Protein AF-A0A7W6TSJ3-F1 (afdb_monomer_lite)

Foldseek 3Di:
DLLVLLVPPPLLPPPQLVPPPDDPPDWDKDWFWDACQWTFDRSFAIKGFNVCRDIDIFIWTPPPHIDTPPPHGDIDRDGQDRQDQDAAEDQFQPRNNCVVPPVVPPQKHFDDDPQVVVLQVVLLVLCVQLVNNRSLSSQARYETEIERGPDAWEEDVSNRRYTYHYDDPQDGSLSVNLSSLLRSLVSVLVSCVVVVVQWFQDDQQCALCNVVQDVPGRDRNVVLVSLLRSLLSSLSSLVSSLPDPPQDPLNNLLSLQSNLVSLVSNVVSLVSVVVVCVRTDPSNVVSSVVSVVSSVVCCVVCVVVSVLQDCPPADPDGDSVVRCVVCVVSD

Secondary structure (DSSP, 8-state):
-HHHHHHHSGGGGT--GGGGTS-TT---EEEEEEETTEEEETTTEEEE-TT--S-EEEEEE-SSS-EEEES----EEE------SS-EE-SS--HHHHHHHSTT-TT-EE---HHHHHHHHHHHHHHHHTT-HHHHHHH-SEEEEEES-SPPPEE-GGGTTEEEEE--TT--HHHHHHHHHHHHHHHHHHHHHTTHHHHBSS-TTSBGGGGTS-TT--SBHHHHHHHHHHHHHHHHHHHHHHT-TTS-HHHHHHHHHHHHHHHHHHHHHHHHHHTTGGGB-HHHHHHHHHHHHHHHHHHHHHHHHHTT---TT--SS--HHHHHHH-GGG-

Radius of gyration: 21.37 Å; chains: 1; bounding box: 53×48×61 Å

pLDDT: mean 85.6, std 13.09, range [42.22, 98.25]

Sequence (331 aa):
MLQSYVSSSRVRRHYTPAQALLPFGERKQIEAKCFEGAIDLPTMGYLRAPKLTRSRTVLVNLLPKPHIISPTVPSVYVPPVLVSREIEVLERIPAAYRMLFWADNPQARVSRSIKDRRLLTRATSLLEKASVLSMLTDVTASVLLFCGSDRNSFYDTRAHGTVFIRFTKAGDEFHLIEEFVHQAGHALFSILMSQQNRYCFISERAPICSLGIDSADTRPFGVALHGLVTEALIADTFLRIFSLPSVSTSDRHQVLGRLAFSCRKLAADLHLIAKLSETFTQEGLILLGAISRTCSQIFRRFGARLERVDLSRQTYVFSPKRYAGLNKRLS

Structure (mmCIF, N/CA/C/O backbone):
data_AF-A0A7W6TSJ3-F1
#
_entry.id   AF-A0A7W6TSJ3-F1
#
loop_
_atom_site.group_PDB
_atom_site.id
_atom_site.type_symbol
_atom_site.label_atom_id
_atom_site.label_alt_id
_atom_site.label_comp_id
_atom_site.label_asym_id
_atom_site.label_entity_id
_atom_site.label_seq_id
_atom_site.pdbx_PDB_ins_code
_atom_site.Cartn_x
_atom_site.Cartn_y
_atom_site.Cartn_z
_atom_site.occupancy
_atom_site.B_iso_or_equiv
_atom_site.auth_seq_id
_atom_site.auth_comp_id
_atom_site.auth_asym_id
_atom_site.auth_atom_id
_atom_site.pdbx_PDB_model_num
ATOM 1 N N . MET A 1 1 ? -7.163 2.690 -14.393 1.00 56.00 1 MET A N 1
ATOM 2 C CA . MET A 1 1 ? -8.294 1.733 -14.351 1.00 56.00 1 MET A CA 1
ATOM 3 C C . MET A 1 1 ? -8.580 1.224 -12.942 1.00 56.00 1 MET A C 1
ATOM 5 O O . MET A 1 1 ? -9.720 1.339 -12.522 1.00 56.00 1 MET A O 1
ATOM 9 N N . LEU A 1 2 ? -7.584 0.720 -12.198 1.00 66.06 2 LEU A N 1
ATOM 10 C CA . LEU A 1 2 ? -7.758 0.370 -10.778 1.00 66.06 2 LEU A CA 1
ATOM 11 C C . LEU A 1 2 ? -8.264 1.572 -9.962 1.00 66.06 2 LEU A C 1
ATOM 13 O O . LEU A 1 2 ? -9.232 1.457 -9.229 1.00 66.06 2 LEU A O 1
ATOM 17 N N . GLN A 1 3 ? -7.717 2.761 -10.219 1.00 66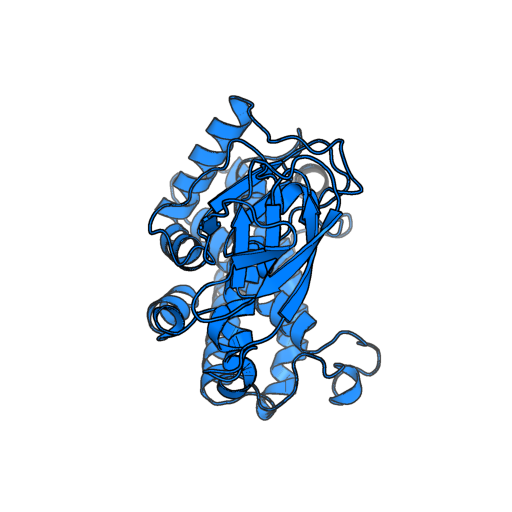.50 3 GLN A N 1
ATOM 18 C CA . GLN A 1 3 ? -8.261 4.018 -9.700 1.00 66.50 3 GLN A CA 1
ATOM 19 C C . GLN A 1 3 ? -9.739 4.231 -10.058 1.00 66.50 3 GLN A C 1
ATOM 21 O O . GLN A 1 3 ? -10.537 4.525 -9.184 1.00 66.50 3 GLN A O 1
ATOM 26 N N . SER A 1 4 ? -10.123 4.060 -11.326 1.00 65.38 4 SER A N 1
ATOM 27 C CA . SER A 1 4 ? -11.517 4.202 -11.764 1.00 65.38 4 SER A CA 1
ATOM 28 C C . SER A 1 4 ? -12.433 3.200 -11.059 1.00 65.38 4 SER A C 1
ATOM 30 O O . SER A 1 4 ? -13.550 3.553 -10.698 1.00 65.38 4 SER A O 1
ATOM 32 N N . TYR A 1 5 ? -11.960 1.975 -10.818 1.00 66.31 5 TYR A N 1
ATOM 33 C CA . TYR A 1 5 ? -12.674 0.973 -10.029 1.00 66.31 5 TYR A CA 1
ATOM 34 C C . TYR A 1 5 ? -12.849 1.431 -8.576 1.00 66.31 5 TYR A C 1
ATOM 36 O O . TYR A 1 5 ? -13.974 1.476 -8.090 1.00 66.31 5 TYR A O 1
ATOM 44 N N . VAL A 1 6 ? -11.773 1.874 -7.917 1.00 63.41 6 VAL A N 1
ATOM 45 C CA . VAL A 1 6 ? -11.818 2.401 -6.542 1.00 63.41 6 VAL A CA 1
ATOM 46 C C . VAL A 1 6 ? -12.768 3.599 -6.444 1.00 63.41 6 VAL A C 1
ATOM 48 O O . VAL A 1 6 ? -13.652 3.606 -5.593 1.00 63.41 6 VAL A O 1
ATOM 51 N N . SER A 1 7 ? -12.666 4.565 -7.360 1.00 62.97 7 SER A N 1
ATOM 52 C CA . SER A 1 7 ? -13.489 5.781 -7.362 1.00 62.97 7 SER A CA 1
ATOM 53 C C . SER A 1 7 ? -14.963 5.543 -7.720 1.00 62.97 7 SER A C 1
ATOM 55 O O . SER A 1 7 ? -15.818 6.292 -7.253 1.00 62.97 7 SER A O 1
ATOM 57 N N . SER A 1 8 ? -15.280 4.536 -8.545 1.00 54.53 8 SER A N 1
ATOM 58 C CA . SER A 1 8 ? -16.664 4.206 -8.944 1.00 54.53 8 SER A CA 1
ATOM 59 C C . SER A 1 8 ? -17.352 3.232 -7.990 1.00 54.53 8 SER A C 1
ATOM 61 O O . SER A 1 8 ? -18.576 3.255 -7.840 1.00 54.53 8 SER A O 1
ATOM 63 N N . SER A 1 9 ? -16.581 2.380 -7.317 1.00 52.00 9 SER A N 1
ATOM 64 C CA . SER A 1 9 ? -17.109 1.487 -6.300 1.00 52.00 9 SER A CA 1
ATOM 65 C C . SER A 1 9 ? -17.675 2.316 -5.137 1.00 52.00 9 SER A C 1
ATOM 67 O O . SER A 1 9 ? -17.036 3.238 -4.634 1.00 52.00 9 SER A O 1
ATOM 69 N N . ARG A 1 10 ? -18.889 1.994 -4.662 1.00 50.09 10 ARG A N 1
ATOM 70 C CA . ARG A 1 10 ? -19.538 2.620 -3.481 1.00 50.09 10 ARG A CA 1
ATOM 71 C C . ARG A 1 10 ? -18.753 2.447 -2.158 1.00 50.09 10 ARG A C 1
ATOM 73 O O . ARG A 1 10 ? -19.304 2.695 -1.088 1.00 50.09 10 ARG A O 1
ATOM 80 N N . VAL A 1 11 ? -17.482 2.049 -2.222 1.00 51.44 11 VAL A N 1
ATOM 81 C CA . VAL A 1 11 ? -16.525 1.890 -1.119 1.00 51.44 11 VAL A CA 1
ATOM 82 C C . VAL A 1 11 ? -16.524 3.111 -0.188 1.00 51.44 11 VAL A C 1
ATOM 84 O O . VAL A 1 11 ? -16.476 2.951 1.027 1.00 51.44 11 VAL A O 1
ATOM 87 N N . ARG A 1 12 ? -16.735 4.322 -0.729 1.00 48.75 12 ARG A N 1
ATOM 88 C CA . ARG A 1 12 ? -16.798 5.582 0.036 1.00 48.75 12 ARG A CA 1
ATOM 89 C C . ARG A 1 12 ? -17.920 5.682 1.084 1.00 48.75 12 ARG A C 1
ATOM 91 O O . ARG A 1 12 ? -17.803 6.508 1.980 1.00 48.75 12 ARG A O 1
ATOM 98 N N . ARG A 1 13 ? -19.029 4.936 0.968 1.00 43.53 13 ARG A N 1
ATOM 99 C CA . ARG A 1 13 ? -20.245 5.185 1.783 1.00 43.53 13 ARG A CA 1
ATOM 100 C C . ARG A 1 13 ? -20.477 4.212 2.940 1.00 43.53 13 ARG A C 1
ATOM 102 O O . ARG A 1 13 ? -21.415 4.426 3.699 1.00 43.53 13 ARG A O 1
ATOM 109 N N . HIS A 1 14 ? -19.665 3.164 3.076 1.00 45.19 14 HIS A N 1
ATOM 110 C CA . HIS A 1 14 ? -20.000 2.047 3.971 1.00 45.19 14 HIS A CA 1
ATOM 111 C C . HIS A 1 14 ? -18.900 1.633 4.948 1.00 45.19 14 HIS A C 1
ATOM 113 O O . HIS A 1 14 ? -19.126 0.725 5.743 1.00 45.19 14 HIS A O 1
ATOM 119 N N . TYR A 1 15 ? -17.733 2.283 4.941 1.00 43.69 15 TYR A N 1
ATOM 120 C CA . TYR A 1 15 ? -16.716 1.982 5.943 1.00 43.69 15 TYR A CA 1
ATOM 121 C C . TYR A 1 15 ? -16.965 2.790 7.217 1.00 43.69 15 TYR A C 1
ATOM 123 O O . TYR A 1 15 ? -16.413 3.868 7.416 1.00 43.69 15 TYR A O 1
ATOM 131 N N . THR A 1 16 ? -17.809 2.253 8.092 1.00 50.44 16 THR A N 1
ATOM 132 C CA . THR A 1 16 ? -17.805 2.607 9.513 1.00 50.44 16 THR A CA 1
ATOM 133 C C . THR A 1 16 ? -17.129 1.450 10.244 1.00 50.44 16 THR A C 1
ATOM 135 O O . THR A 1 16 ? -17.781 0.422 10.420 1.00 50.44 16 THR A O 1
ATOM 138 N N . PRO A 1 17 ? -15.863 1.580 10.699 1.00 46.66 17 PRO A N 1
ATOM 139 C CA . PRO A 1 17 ? -15.208 0.559 11.530 1.00 46.66 17 PRO A CA 1
ATOM 140 C C . PRO A 1 17 ? -16.095 0.080 12.690 1.00 46.66 17 PRO A C 1
ATOM 142 O O . PRO A 1 17 ? -16.059 -1.084 13.076 1.00 46.66 17 PRO A O 1
ATOM 145 N N . ALA A 1 18 ? -16.952 0.977 13.186 1.00 42.22 18 ALA A N 1
ATOM 146 C CA . ALA A 1 18 ? -17.898 0.738 14.265 1.00 42.22 18 ALA A CA 1
ATOM 147 C C . ALA A 1 18 ? -19.003 -0.295 13.958 1.00 42.22 18 ALA A C 1
ATOM 149 O O . ALA A 1 18 ? -19.556 -0.857 14.898 1.00 42.22 18 ALA A O 1
ATOM 150 N N . GLN A 1 19 ? -19.350 -0.561 12.692 1.00 43.91 19 GLN A N 1
ATOM 151 C CA . GLN A 1 19 ? -20.499 -1.421 12.358 1.00 43.91 19 GLN A CA 1
ATOM 152 C C . GLN A 1 19 ? -20.217 -2.924 12.488 1.00 43.91 19 GLN A C 1
ATOM 154 O O . GLN A 1 19 ? -21.153 -3.715 12.443 1.00 43.91 19 GLN A O 1
ATOM 159 N N . ALA A 1 20 ? -18.956 -3.332 12.657 1.00 43.47 20 ALA A N 1
ATOM 160 C CA . ALA A 1 20 ? -18.582 -4.739 12.551 1.00 43.47 20 ALA A CA 1
ATOM 161 C C . ALA A 1 20 ? -18.626 -5.543 13.866 1.00 43.47 20 ALA A C 1
ATOM 163 O O . ALA A 1 20 ? -18.571 -6.765 13.786 1.00 43.47 20 ALA A O 1
ATOM 164 N N . LEU A 1 21 ? -18.686 -4.933 15.064 1.00 46.12 21 LEU A N 1
ATOM 165 C CA . LEU A 1 21 ? -18.369 -5.687 16.300 1.00 46.12 21 LEU A CA 1
ATOM 166 C C . LEU A 1 21 ? -19.245 -5.455 17.537 1.00 46.12 21 LEU A C 1
ATOM 168 O O . LEU A 1 21 ? -19.063 -6.166 18.526 1.00 46.12 21 LEU A O 1
ATOM 172 N N . LEU A 1 22 ? -20.208 -4.535 17.513 1.00 47.88 22 LEU A N 1
ATOM 173 C CA . LEU A 1 22 ? -21.234 -4.480 18.557 1.00 47.88 22 LEU A CA 1
ATOM 174 C C . LEU A 1 22 ? -22.604 -4.650 17.901 1.00 47.88 22 LEU A C 1
ATOM 176 O O . LEU A 1 22 ? -22.963 -3.809 17.071 1.00 47.88 22 LEU A O 1
ATOM 180 N N . PRO A 1 23 ? -23.376 -5.699 18.250 1.00 49.06 23 PRO A N 1
ATOM 181 C CA . PRO A 1 23 ? -24.795 -5.738 17.935 1.00 49.06 23 PRO A CA 1
ATOM 182 C C . PRO A 1 23 ? -25.410 -4.407 18.374 1.00 49.06 23 PRO A C 1
ATOM 184 O O . PRO A 1 23 ? -25.178 -3.951 19.498 1.00 49.06 23 PRO A O 1
ATOM 187 N N . PHE A 1 24 ? -26.119 -3.740 17.464 1.00 47.94 24 PHE A N 1
ATOM 188 C CA . PHE A 1 24 ? -26.737 -2.445 17.734 1.00 47.94 24 PHE A CA 1
ATOM 189 C C . PHE A 1 24 ? -27.576 -2.524 19.023 1.00 47.94 24 PHE A C 1
ATOM 191 O O . PHE A 1 24 ? -28.626 -3.155 19.037 1.00 47.94 24 PHE A O 1
ATOM 198 N N . GLY A 1 25 ? -27.113 -1.870 20.095 1.00 55.12 25 GLY A N 1
ATOM 199 C CA . GLY A 1 25 ? -27.886 -1.664 21.327 1.00 55.12 25 GLY A CA 1
ATOM 200 C C . GLY A 1 25 ? -27.387 -2.366 22.595 1.00 55.12 25 GLY A C 1
ATOM 201 O O . GLY A 1 25 ? -27.860 -2.015 23.675 1.00 55.12 25 GLY A O 1
ATOM 202 N N . GLU A 1 26 ? -26.419 -3.285 22.533 1.00 58.09 26 GLU A N 1
ATOM 203 C CA . GLU A 1 26 ? -25.954 -3.976 23.747 1.00 58.09 26 GLU A CA 1
ATOM 204 C C . GLU A 1 26 ? -24.928 -3.162 24.548 1.00 58.09 26 GLU A C 1
ATOM 206 O O . GLU A 1 26 ? -23.813 -2.880 24.098 1.00 58.09 26 GLU A O 1
ATOM 211 N N . ARG A 1 27 ? -25.289 -2.793 25.784 1.00 69.88 27 ARG A N 1
ATOM 212 C CA . ARG A 1 27 ? -24.350 -2.188 26.736 1.00 69.88 27 ARG A CA 1
ATOM 213 C C . ARG A 1 27 ? -23.282 -3.212 27.106 1.00 69.88 27 ARG A C 1
ATOM 215 O O . ARG A 1 27 ? -23.531 -4.112 27.902 1.00 69.88 27 ARG A O 1
ATOM 222 N N . LYS A 1 28 ? -22.080 -3.033 26.569 1.00 81.06 28 LYS A N 1
ATOM 223 C CA . LYS A 1 28 ? -20.912 -3.840 26.917 1.00 81.06 28 LYS A CA 1
ATOM 224 C C . LYS A 1 28 ? -19.950 -3.029 27.775 1.00 81.06 28 LYS A C 1
ATOM 226 O O . LYS A 1 28 ? -19.579 -1.910 27.411 1.00 81.06 28 LYS A O 1
ATOM 231 N N . GLN A 1 29 ? -19.551 -3.612 28.901 1.00 85.75 29 GLN A N 1
ATOM 232 C CA . GLN A 1 29 ? -18.458 -3.112 29.724 1.00 85.75 29 GLN A CA 1
ATOM 233 C C . GLN A 1 29 ? -17.182 -3.863 29.367 1.00 85.75 29 GLN A C 1
ATOM 235 O O . GLN A 1 29 ? -17.205 -5.083 29.201 1.00 85.75 29 GLN A O 1
ATOM 240 N N . ILE A 1 30 ? -16.080 -3.134 29.228 1.00 83.44 30 ILE A N 1
ATOM 241 C CA . ILE A 1 30 ? -14.767 -3.723 28.979 1.00 83.44 30 ILE A CA 1
ATOM 242 C C . ILE A 1 30 ? -13.738 -3.148 29.940 1.00 83.44 30 ILE A C 1
ATOM 244 O O . ILE A 1 30 ? -13.782 -1.964 30.284 1.00 83.44 30 ILE A O 1
ATOM 248 N N . GLU A 1 31 ? -12.787 -3.985 30.327 1.00 85.50 31 GLU A N 1
ATOM 249 C CA . GLU A 1 31 ? -11.536 -3.529 30.911 1.00 85.50 31 GLU A CA 1
ATOM 250 C C . GLU A 1 31 ? -10.575 -3.144 29.788 1.00 85.50 31 GLU A C 1
ATOM 252 O O . GLU A 1 31 ? -10.294 -3.937 28.888 1.00 85.50 31 GLU A O 1
ATOM 257 N N . ALA A 1 32 ? -10.074 -1.914 29.830 1.00 83.69 32 ALA A N 1
ATOM 258 C CA . ALA A 1 32 ? -9.145 -1.395 28.838 1.00 83.69 32 ALA A CA 1
ATOM 259 C C . ALA A 1 32 ? -7.899 -0.824 29.515 1.00 83.69 32 ALA A C 1
ATOM 261 O O . ALA A 1 32 ? -7.956 -0.297 30.627 1.00 83.69 32 ALA A O 1
ATOM 262 N N . LYS A 1 33 ? -6.748 -0.907 28.845 1.00 83.00 33 LYS A N 1
ATOM 263 C CA . LYS A 1 33 ? -5.525 -0.256 29.322 1.00 83.00 33 LYS A CA 1
ATOM 264 C C . LYS A 1 33 ? -5.536 1.209 28.894 1.00 83.00 33 LYS A C 1
ATOM 266 O O . LYS A 1 33 ? -5.727 1.521 27.723 1.00 83.00 33 LYS A O 1
ATOM 271 N N . CYS A 1 34 ? -5.317 2.097 29.854 1.00 82.81 34 CYS A N 1
ATOM 272 C CA . CYS A 1 34 ? -5.004 3.498 29.617 1.00 82.81 34 CYS A CA 1
ATOM 273 C C . CYS A 1 34 ? -3.483 3.668 29.577 1.00 82.81 34 CYS A C 1
ATOM 275 O O . CYS A 1 34 ? -2.804 3.118 30.439 1.00 82.81 34 CYS A O 1
ATOM 277 N N . PHE A 1 35 ? -2.958 4.468 28.653 1.00 80.25 35 PHE A N 1
ATOM 278 C CA . PHE A 1 35 ? -1.550 4.869 28.592 1.00 80.25 35 PHE A CA 1
ATOM 279 C C . PHE A 1 35 ? -1.457 6.351 28.223 1.00 80.25 35 PHE A C 1
ATOM 281 O O . PHE A 1 35 ? -2.028 6.769 27.217 1.00 80.25 35 PHE A O 1
ATOM 288 N N . GLU A 1 36 ? -0.783 7.161 29.047 1.00 82.75 36 GLU A N 1
ATOM 289 C CA . GLU A 1 36 ? -0.667 8.622 28.856 1.00 82.75 36 GLU A CA 1
ATOM 290 C C . GLU A 1 36 ? -2.017 9.316 28.551 1.00 82.75 36 GLU A C 1
ATOM 292 O O . GLU A 1 36 ? -2.119 10.226 27.726 1.00 82.75 36 GLU A O 1
ATOM 297 N N . GLY A 1 37 ? -3.088 8.870 29.208 1.00 83.12 37 GLY A N 1
ATOM 298 C CA . GLY A 1 37 ? -4.432 9.410 29.030 1.00 83.12 37 GLY A CA 1
ATOM 299 C C . GLY A 1 37 ? -5.136 8.978 27.745 1.00 83.12 37 GLY A C 1
ATOM 300 O O . GLY A 1 37 ? -6.151 9.580 27.412 1.00 83.12 37 GLY A O 1
ATOM 301 N N . ALA A 1 38 ? -4.637 7.983 27.012 1.00 85.19 38 ALA A N 1
ATOM 302 C CA . ALA A 1 38 ? -5.320 7.376 25.872 1.00 85.19 38 ALA A CA 1
ATOM 303 C C . ALA A 1 38 ? -5.776 5.951 26.206 1.00 85.19 38 ALA A C 1
ATOM 305 O O . ALA A 1 38 ? -5.016 5.179 26.784 1.00 85.19 38 ALA A O 1
ATOM 306 N N . ILE A 1 39 ? -7.006 5.604 25.829 1.00 85.88 39 ILE A N 1
ATOM 307 C CA . ILE A 1 39 ? -7.586 4.265 25.981 1.00 85.88 39 ILE A CA 1
ATOM 308 C C . ILE A 1 39 ? -8.038 3.806 24.602 1.00 85.88 39 ILE A C 1
ATOM 310 O O . ILE A 1 39 ? -8.900 4.452 24.005 1.00 85.88 39 ILE A O 1
ATOM 314 N N . ASP A 1 40 ? -7.452 2.721 24.104 1.00 81.88 40 ASP A N 1
ATOM 315 C CA . ASP A 1 40 ? -7.835 2.119 22.827 1.00 81.88 40 ASP A CA 1
ATOM 316 C C . ASP A 1 40 ? -9.165 1.391 22.986 1.00 81.88 40 ASP A C 1
ATOM 318 O O . ASP A 1 40 ? -9.359 0.614 23.924 1.00 81.88 40 ASP A O 1
ATOM 322 N N . LEU A 1 41 ? -10.075 1.664 22.062 1.00 81.31 41 LEU A N 1
ATOM 323 C CA . LEU A 1 41 ? -11.339 0.973 21.928 1.00 81.31 41 LEU A CA 1
ATOM 324 C C . LEU A 1 41 ? -11.315 0.314 20.553 1.00 81.31 41 LEU A C 1
ATOM 326 O O . LEU A 1 41 ? -11.624 0.985 19.559 1.00 81.31 41 LEU A O 1
ATOM 330 N N . PRO A 1 42 ? -10.940 -0.978 20.476 1.00 69.25 42 PRO A N 1
ATOM 331 C CA . PRO A 1 42 ? -10.828 -1.682 19.209 1.00 69.25 42 PRO A CA 1
ATOM 332 C C . PRO A 1 42 ? -12.061 -1.426 18.343 1.00 69.25 42 PRO A C 1
ATOM 334 O O . PRO A 1 42 ? -13.187 -1.538 18.822 1.00 69.25 42 PRO A O 1
ATOM 337 N N . THR A 1 43 ? -11.820 -0.992 17.102 1.00 67.12 43 THR A N 1
ATOM 338 C CA . THR A 1 43 ? -12.820 -0.619 16.078 1.00 67.12 43 THR A CA 1
ATOM 339 C C . THR A 1 43 ? -13.734 0.573 16.383 1.00 67.12 43 THR A C 1
ATOM 341 O O . THR A 1 43 ? -14.490 0.988 15.506 1.00 67.12 43 THR A O 1
ATOM 344 N N . MET A 1 44 ? -13.652 1.166 17.575 1.00 71.50 44 MET A N 1
ATOM 345 C CA . MET A 1 44 ? -14.440 2.335 17.972 1.00 71.50 44 MET A CA 1
ATOM 346 C C . MET A 1 44 ? -13.609 3.613 18.086 1.00 71.50 44 MET A C 1
ATOM 348 O O . MET A 1 44 ? -14.192 4.676 18.177 1.00 71.50 44 MET A O 1
ATOM 352 N N . GLY A 1 45 ? -12.280 3.581 18.068 1.00 76.75 45 GLY A N 1
ATOM 353 C CA . GLY A 1 45 ? -11.488 4.799 18.268 1.00 76.75 45 GLY A CA 1
ATOM 354 C C . GLY A 1 45 ? -10.762 4.781 19.595 1.00 76.75 45 GLY A C 1
ATOM 355 O O . GLY A 1 45 ? -10.322 3.735 20.060 1.00 76.75 45 GLY A O 1
ATOM 356 N N . TYR A 1 46 ? -10.635 5.944 20.223 1.00 82.25 46 TYR A N 1
ATOM 357 C CA . TYR A 1 46 ? -9.993 6.038 21.528 1.00 82.25 46 TYR A CA 1
ATOM 358 C C . TYR A 1 46 ? -10.686 7.042 22.440 1.00 82.25 46 TYR A C 1
ATOM 360 O O . TYR A 1 46 ? -11.244 8.048 22.002 1.00 82.25 46 TYR A O 1
ATOM 368 N N . LEU A 1 47 ? -10.620 6.789 23.745 1.00 86.19 47 LEU A N 1
ATOM 369 C CA . LEU A 1 47 ? -10.960 7.785 24.756 1.00 86.19 47 LEU A CA 1
ATOM 370 C C . LEU A 1 47 ? -9.700 8.533 25.166 1.00 86.19 47 LEU A C 1
ATOM 372 O O . LEU A 1 47 ? -8.696 7.930 25.544 1.00 86.19 47 LEU A O 1
ATOM 376 N N . ARG A 1 48 ? -9.767 9.863 25.129 1.00 86.44 48 ARG A N 1
ATOM 377 C CA . ARG A 1 48 ? -8.738 10.744 25.673 1.00 86.44 48 ARG A CA 1
ATOM 378 C C . ARG A 1 48 ? -9.170 11.248 27.044 1.00 86.44 48 ARG A C 1
ATOM 380 O O . ARG A 1 48 ? -10.107 12.031 27.147 1.00 86.44 48 ARG A O 1
ATOM 387 N N . ALA A 1 49 ? -8.456 10.852 28.084 1.00 88.31 49 ALA A N 1
ATOM 388 C CA . ALA A 1 49 ? -8.661 11.248 29.469 1.00 88.31 49 ALA A CA 1
ATOM 389 C C . ALA A 1 49 ? -7.366 11.855 30.044 1.00 88.31 49 ALA A C 1
ATOM 391 O O . ALA A 1 49 ? -6.563 11.145 30.650 1.00 88.31 49 ALA A O 1
ATOM 392 N N . PRO A 1 50 ? -7.139 13.176 29.889 1.00 84.94 50 PRO A N 1
ATOM 393 C CA . PRO A 1 50 ? -5.873 13.833 30.244 1.00 84.94 50 PRO A CA 1
ATOM 394 C C . PRO A 1 50 ? -5.442 13.654 31.707 1.00 84.94 50 PRO A C 1
ATOM 396 O O . PRO A 1 50 ? -4.255 13.695 32.012 1.00 84.94 50 PRO A O 1
ATOM 399 N N . LYS A 1 51 ? -6.401 13.438 32.617 1.00 86.38 51 LYS A N 1
ATOM 400 C CA . LYS A 1 51 ? -6.138 13.197 34.045 1.00 86.38 51 LYS A CA 1
ATOM 401 C C . LYS A 1 51 ? -5.607 11.784 34.336 1.00 86.38 51 LYS A C 1
ATOM 403 O O . LYS A 1 51 ? -5.165 11.514 35.450 1.00 86.38 51 LYS A O 1
ATOM 408 N N . LEU A 1 52 ? -5.637 10.868 33.365 1.00 84.69 52 LEU A N 1
ATOM 409 C CA . LEU A 1 52 ? -5.116 9.510 33.506 1.00 84.69 52 LEU A CA 1
ATOM 410 C C . LEU A 1 52 ? -3.681 9.404 32.972 1.00 84.69 52 LEU A C 1
ATOM 412 O O . LEU A 1 52 ? -3.426 8.744 31.976 1.00 84.69 52 LEU A O 1
ATOM 416 N N . THR A 1 53 ? -2.725 10.045 33.640 1.00 76.81 53 THR A N 1
ATOM 417 C CA . THR A 1 53 ? -1.333 10.113 33.152 1.00 76.81 53 THR A CA 1
ATOM 418 C C . THR A 1 53 ? -0.528 8.825 33.340 1.00 76.81 53 THR A C 1
ATOM 420 O O . THR A 1 53 ? 0.445 8.610 32.625 1.00 76.81 53 THR A O 1
ATOM 423 N N . ARG A 1 54 ? -0.926 7.955 34.276 1.00 77.44 54 ARG A N 1
ATOM 424 C CA . ARG A 1 54 ? -0.273 6.662 34.536 1.00 77.44 54 ARG A CA 1
ATOM 425 C C . ARG A 1 54 ? -1.000 5.515 33.850 1.00 77.44 54 ARG A C 1
ATOM 427 O O . ARG A 1 54 ? -2.231 5.524 33.775 1.00 77.44 54 ARG A O 1
ATOM 434 N N . SER A 1 55 ? -0.226 4.514 33.437 1.00 75.75 55 SER A N 1
ATOM 435 C CA . SER A 1 55 ? -0.762 3.272 32.896 1.00 75.75 55 SER A CA 1
ATOM 436 C C . SER A 1 55 ? -1.631 2.561 33.927 1.00 75.75 55 SER A C 1
ATOM 438 O O . SER A 1 55 ? -1.171 2.298 35.038 1.00 75.75 55 SER A O 1
ATOM 440 N N . ARG A 1 56 ? -2.887 2.272 33.584 1.00 81.25 56 ARG A N 1
ATOM 441 C CA . ARG A 1 56 ? -3.828 1.556 34.462 1.00 81.25 56 ARG A CA 1
ATOM 442 C C . ARG A 1 56 ? -4.940 0.890 33.669 1.00 81.25 56 ARG A C 1
ATOM 444 O O . ARG A 1 56 ? -5.261 1.343 32.571 1.00 81.25 56 ARG A O 1
ATOM 451 N N . THR A 1 57 ? -5.554 -0.131 34.251 1.00 82.00 57 THR A N 1
ATOM 452 C CA . THR A 1 57 ? -6.823 -0.673 33.760 1.00 82.00 57 THR A CA 1
ATOM 453 C C . THR A 1 57 ? -7.958 0.290 34.106 1.00 82.00 57 THR A C 1
ATOM 455 O O . THR A 1 57 ? -7.983 0.862 35.197 1.00 82.00 57 THR A O 1
ATOM 458 N N . VAL A 1 58 ? -8.872 0.503 33.165 1.00 85.50 58 VAL A N 1
ATOM 459 C CA . VAL A 1 58 ? -10.081 1.314 33.331 1.00 85.50 58 VAL A CA 1
ATOM 460 C C . VAL A 1 58 ? -11.289 0.536 32.844 1.00 85.50 58 VAL A C 1
ATOM 462 O O . VAL A 1 58 ? -11.190 -0.233 31.888 1.00 85.50 58 VAL A O 1
ATOM 465 N N . LEU A 1 59 ? -12.432 0.760 33.483 1.00 84.44 59 LEU A N 1
ATOM 466 C CA . LEU A 1 59 ? -13.697 0.182 33.047 1.00 84.44 59 LEU A CA 1
ATOM 467 C C . LEU A 1 59 ? -14.387 1.159 32.094 1.00 84.44 59 LEU A C 1
ATOM 469 O O . LEU A 1 59 ? -14.596 2.321 32.450 1.00 84.44 59 LEU A O 1
ATOM 473 N N . VAL A 1 60 ? -14.735 0.703 30.892 1.00 81.44 60 VAL A N 1
ATOM 474 C CA . VAL A 1 60 ? -15.369 1.520 29.847 1.00 81.44 60 VAL A CA 1
ATOM 475 C C . VAL A 1 60 ? -16.729 0.938 29.492 1.00 81.44 60 VAL A C 1
ATOM 477 O O . VAL A 1 60 ? -16.842 -0.259 29.247 1.00 81.44 60 VAL A O 1
ATOM 480 N N . ASN A 1 61 ? -17.750 1.792 29.415 1.00 83.56 61 ASN A N 1
ATOM 481 C CA . ASN A 1 61 ? -19.037 1.451 28.813 1.00 83.56 61 ASN A CA 1
ATOM 482 C C . ASN A 1 61 ? -19.037 1.919 27.357 1.00 83.56 61 ASN A C 1
ATOM 484 O O . ASN A 1 61 ? -18.714 3.078 27.103 1.00 83.56 61 ASN A O 1
ATOM 488 N N . LEU A 1 62 ? -19.392 1.046 26.413 1.00 82.31 62 LEU A N 1
ATOM 489 C CA . LEU A 1 62 ? -19.281 1.336 24.979 1.00 82.31 62 LEU A CA 1
ATOM 490 C C . LEU A 1 62 ? -20.489 2.086 24.389 1.00 82.31 62 LEU A C 1
ATOM 492 O O . LEU A 1 62 ? -20.341 2.713 23.342 1.00 82.31 62 LEU A O 1
ATOM 496 N N . LEU A 1 63 ? -21.660 2.083 25.044 1.00 77.06 63 LEU A N 1
ATOM 497 C CA . LEU A 1 63 ? -22.898 2.654 24.488 1.00 77.06 63 LEU A CA 1
ATOM 498 C C . LEU A 1 63 ? -23.611 3.635 25.438 1.00 77.06 63 LEU A C 1
ATOM 500 O O . LEU A 1 63 ? -23.596 3.434 26.656 1.00 77.06 63 LEU A O 1
ATOM 504 N N . PRO A 1 64 ? -24.293 4.677 24.904 1.00 69.75 64 PRO A N 1
ATOM 505 C CA . PRO A 1 64 ? -24.449 5.028 23.477 1.00 69.75 64 PRO A CA 1
ATOM 506 C C . PRO A 1 64 ? -23.236 5.762 22.877 1.00 69.75 64 PRO A C 1
ATOM 508 O O . PRO A 1 64 ? -23.092 5.840 21.661 1.00 69.75 64 PRO A O 1
ATOM 511 N N . LYS A 1 65 ? -22.356 6.294 23.730 1.00 79.50 65 LYS A N 1
ATOM 512 C CA . LYS A 1 65 ? -21.021 6.783 23.379 1.00 79.50 65 LYS A CA 1
ATOM 513 C C . LYS A 1 65 ? -20.037 6.213 24.395 1.00 79.50 65 LYS A C 1
ATOM 515 O O . LYS A 1 65 ? -20.383 6.198 25.585 1.00 79.50 65 LYS A O 1
ATOM 520 N N . PRO A 1 66 ? -18.836 5.793 23.969 1.00 82.81 66 PRO A N 1
ATOM 521 C CA . PRO A 1 66 ? -17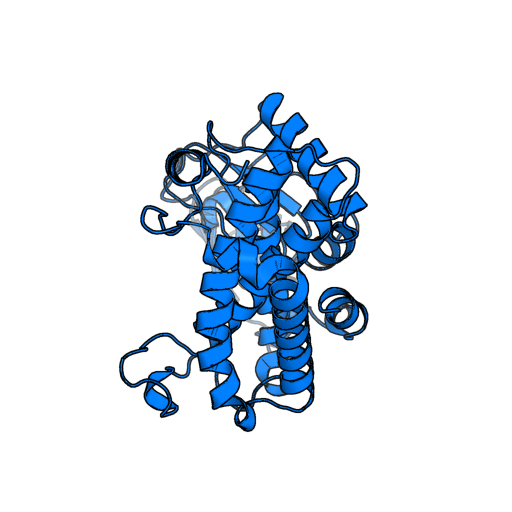.857 5.286 24.905 1.00 82.81 66 PRO A CA 1
ATOM 522 C C . PRO A 1 66 ? -17.539 6.297 26.004 1.00 82.81 66 PRO A C 1
ATOM 524 O O . PRO A 1 66 ? -17.345 7.480 25.723 1.00 82.81 66 PRO A O 1
ATOM 527 N N . HIS A 1 67 ? -17.499 5.839 27.252 1.00 87.25 67 HIS A N 1
ATOM 528 C CA . HIS A 1 67 ? -17.098 6.653 28.397 1.00 87.25 67 HIS A CA 1
ATOM 529 C C . HIS A 1 67 ? -16.503 5.791 29.508 1.00 87.25 67 HIS A C 1
ATOM 531 O O . HIS A 1 67 ? -16.813 4.607 29.652 1.00 87.25 67 HIS A O 1
ATOM 537 N N . ILE A 1 68 ? -15.636 6.411 30.304 1.00 85.38 68 ILE A N 1
ATOM 538 C CA . ILE A 1 68 ? -14.958 5.760 31.422 1.00 85.38 68 ILE A CA 1
ATOM 539 C C . ILE A 1 68 ? -15.906 5.718 32.621 1.00 85.38 68 ILE A C 1
ATOM 541 O O . ILE A 1 68 ? -16.383 6.759 33.069 1.00 85.38 68 ILE A O 1
ATOM 545 N N . ILE A 1 69 ? -16.157 4.516 33.135 1.00 86.88 69 ILE A N 1
ATOM 546 C CA . ILE A 1 69 ? -16.967 4.263 34.332 1.00 86.88 69 ILE A CA 1
ATOM 547 C C . ILE A 1 69 ? -16.101 4.381 35.584 1.00 86.88 69 ILE A C 1
ATOM 549 O O . ILE A 1 69 ? -16.505 4.998 36.562 1.00 86.88 69 ILE A O 1
ATOM 553 N N . SER A 1 70 ? -14.904 3.785 35.560 1.00 83.44 70 SER A N 1
ATOM 554 C CA . SER A 1 70 ? -14.009 3.760 36.716 1.00 83.44 70 SER A CA 1
ATOM 555 C C . SER A 1 70 ? -12.537 3.831 36.290 1.00 83.44 70 SER A C 1
ATOM 557 O O . SER A 1 70 ? -12.107 3.013 35.469 1.00 83.44 70 SER A O 1
ATOM 559 N N . PRO A 1 71 ? -11.755 4.790 36.826 1.00 82.25 71 PRO A N 1
ATOM 560 C CA . PRO A 1 71 ? -12.206 5.896 37.680 1.00 82.25 71 PRO A CA 1
ATOM 561 C C . PRO A 1 71 ? -13.061 6.895 36.885 1.00 82.25 71 PRO A C 1
ATOM 563 O O . PRO A 1 71 ? -12.774 7.155 35.717 1.00 82.25 71 PRO A O 1
ATOM 566 N N . THR A 1 72 ? -14.072 7.498 37.514 1.00 86.38 72 THR A N 1
ATOM 567 C CA . THR A 1 72 ? -14.888 8.541 36.877 1.00 86.38 72 THR A CA 1
ATOM 568 C C . THR A 1 72 ? -14.023 9.761 36.574 1.00 86.38 72 THR A C 1
ATOM 570 O O . THR A 1 72 ? -13.683 10.544 37.462 1.00 86.38 72 THR A O 1
ATOM 573 N N . VAL A 1 73 ? -13.640 9.928 35.311 1.00 87.62 73 VAL A N 1
ATOM 574 C CA . VAL A 1 73 ? -12.848 11.070 34.852 1.00 87.62 73 VAL A CA 1
ATOM 575 C C . VAL A 1 73 ? -13.429 11.650 33.567 1.00 87.62 73 VAL A C 1
ATOM 577 O O . VAL A 1 73 ? -13.949 10.903 32.734 1.00 87.62 73 VAL A O 1
ATOM 580 N N . PRO A 1 74 ? -13.293 12.972 33.354 1.00 87.88 74 PRO A N 1
ATOM 581 C CA . PRO A 1 74 ? -13.606 13.567 32.067 1.0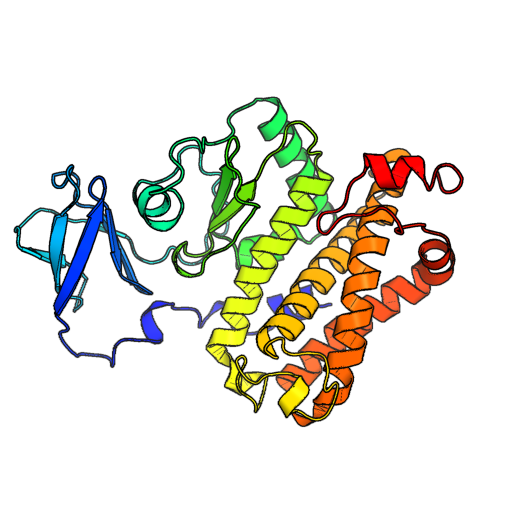0 87.88 74 PRO A CA 1
ATOM 582 C C . PRO A 1 74 ? -12.806 12.873 30.967 1.00 87.88 74 PRO A C 1
ATOM 584 O O . PRO A 1 74 ? -11.577 12.762 31.045 1.00 87.88 74 PRO A O 1
ATOM 587 N N . SER A 1 75 ? -13.517 12.410 29.949 1.00 87.94 75 SER A N 1
ATOM 588 C CA . SER A 1 75 ? -12.933 11.797 28.768 1.00 87.94 75 SER A CA 1
ATOM 589 C C . SER A 1 75 ? -13.600 12.350 27.519 1.00 87.94 75 SER A C 1
ATOM 591 O O . SER A 1 75 ? -14.781 12.691 27.523 1.00 87.94 75 SER A O 1
ATOM 593 N N . VAL A 1 76 ? -12.814 12.474 26.457 1.00 86.62 76 VAL A N 1
ATOM 594 C CA . VAL A 1 76 ? -13.285 12.850 25.129 1.00 86.62 76 VAL A CA 1
ATOM 595 C C . VAL A 1 76 ? -13.160 11.620 24.255 1.00 86.62 76 VAL A C 1
ATOM 597 O O . VAL A 1 76 ? -12.057 11.115 24.046 1.00 86.62 76 VAL A O 1
ATOM 600 N N . TYR A 1 77 ? -14.291 11.129 23.767 1.00 84.00 77 TYR A N 1
ATOM 601 C CA . TYR A 1 77 ? -14.300 10.104 22.739 1.00 84.00 77 TYR A CA 1
ATOM 602 C C . TYR A 1 77 ? -13.830 10.716 21.425 1.00 84.00 77 TYR A C 1
ATOM 604 O O . TYR A 1 77 ? -14.433 11.668 20.926 1.00 84.00 77 TYR A O 1
ATOM 612 N N . VAL A 1 78 ? -12.745 10.173 20.886 1.00 74.81 78 VAL A N 1
ATOM 613 C CA . VAL A 1 78 ? -12.276 10.484 19.546 1.00 74.81 78 VAL A CA 1
ATOM 614 C C . VAL A 1 78 ? -12.688 9.316 18.656 1.00 74.81 78 VAL A C 1
ATOM 616 O O . VAL A 1 78 ? -12.140 8.219 18.815 1.00 74.81 78 VAL A O 1
ATOM 619 N N . PRO A 1 79 ? -13.687 9.513 17.774 1.00 68.25 79 PRO A N 1
ATOM 620 C CA . PRO A 1 79 ? -14.132 8.455 16.885 1.00 68.25 79 PRO A CA 1
ATOM 621 C C . PRO A 1 79 ? -13.003 8.065 15.921 1.00 68.25 79 PRO A C 1
ATOM 623 O O . PRO A 1 79 ? -12.040 8.823 15.754 1.00 68.25 79 PRO A O 1
ATOM 626 N N . PRO A 1 80 ? -13.128 6.922 15.226 1.00 64.56 80 PRO A N 1
ATOM 627 C CA . PRO A 1 80 ? -12.264 6.609 14.102 1.00 64.56 80 PRO A CA 1
ATOM 628 C C . PRO A 1 80 ? -12.354 7.778 13.122 1.00 64.56 80 PRO A C 1
ATOM 630 O O . PRO A 1 80 ? -13.460 8.122 12.700 1.00 64.56 80 PRO A O 1
ATOM 633 N N . VAL A 1 81 ? -11.236 8.434 12.802 1.00 55.12 81 VAL A N 1
ATOM 634 C CA . VAL A 1 81 ? -11.259 9.532 11.829 1.00 55.12 81 VAL A CA 1
ATOM 635 C C . VAL A 1 81 ? -11.718 8.948 10.496 1.00 55.12 81 VAL A C 1
ATOM 637 O O . VAL A 1 81 ? -11.075 8.065 9.930 1.00 55.12 81 VAL A O 1
ATOM 640 N N . LEU A 1 82 ? -12.876 9.412 10.031 1.00 53.91 82 LEU A N 1
ATOM 641 C CA . LEU A 1 82 ? -13.443 9.050 8.743 1.00 53.91 82 LEU A CA 1
ATOM 642 C C . LEU A 1 82 ? -13.055 10.125 7.734 1.00 53.91 82 LEU A C 1
ATOM 644 O O . LEU A 1 82 ? -13.380 11.291 7.928 1.00 53.91 82 LEU A O 1
ATOM 648 N N . VAL A 1 83 ? -12.367 9.685 6.678 1.00 52.56 83 VAL A N 1
ATOM 649 C CA . VAL A 1 83 ? -12.176 10.355 5.382 1.00 52.56 83 VAL A CA 1
ATOM 650 C C . VAL A 1 83 ? -12.004 11.876 5.487 1.00 52.56 83 VAL A C 1
ATOM 652 O O . VAL A 1 83 ? -12.948 12.645 5.305 1.00 52.56 83 VAL A O 1
ATOM 655 N N . SER A 1 84 ? -10.770 12.317 5.729 1.00 53.19 84 SER A N 1
ATOM 656 C CA . SER A 1 84 ? -10.391 13.698 5.429 1.00 53.19 84 SER A CA 1
ATOM 657 C C . SER A 1 84 ? -10.156 13.836 3.922 1.00 53.19 84 SER A C 1
ATOM 659 O O . SER A 1 84 ? -9.590 12.941 3.300 1.00 53.19 84 SER A O 1
ATOM 661 N N . ARG A 1 85 ? -10.575 14.955 3.313 1.00 62.97 85 ARG A N 1
ATOM 662 C CA . ARG A 1 85 ? -10.203 15.278 1.918 1.00 62.97 85 ARG A CA 1
ATOM 663 C C . ARG A 1 85 ? -8.751 15.745 1.793 1.00 62.97 85 ARG A C 1
ATOM 665 O O . ARG A 1 85 ? -8.237 15.842 0.684 1.00 62.97 85 ARG A O 1
ATOM 672 N N . GLU A 1 86 ? -8.111 16.023 2.922 1.00 72.75 86 GLU A N 1
ATOM 673 C CA . GLU A 1 86 ? -6.726 16.462 3.018 1.00 72.75 86 GLU A CA 1
ATOM 674 C C . GLU A 1 86 ? -5.945 15.487 3.898 1.00 72.75 86 GLU A C 1
ATOM 676 O O . GLU A 1 86 ? -6.416 15.086 4.962 1.00 72.75 86 GLU A O 1
ATOM 681 N N . ILE A 1 87 ? -4.743 15.105 3.470 1.00 76.06 87 ILE A N 1
ATOM 682 C CA . ILE A 1 87 ? -3.866 14.272 4.295 1.00 76.06 87 ILE A CA 1
ATOM 683 C C . ILE A 1 87 ? -3.202 15.164 5.336 1.00 76.06 87 ILE A C 1
ATOM 685 O O . ILE A 1 87 ? -2.375 16.015 5.000 1.00 76.06 87 ILE A O 1
ATOM 689 N N . GLU A 1 88 ? -3.521 14.932 6.606 1.00 82.56 88 GLU A N 1
ATOM 690 C CA . GLU A 1 88 ? -2.797 15.563 7.705 1.00 82.56 88 GLU A CA 1
ATOM 691 C C . GLU A 1 88 ? -1.403 14.933 7.838 1.00 82.56 88 GLU A C 1
ATOM 693 O O . GLU A 1 88 ? -1.265 13.712 7.913 1.00 82.56 88 GLU A O 1
ATOM 698 N N . VAL A 1 89 ? -0.352 15.752 7.898 1.00 81.56 89 VAL A N 1
ATOM 699 C CA . VAL A 1 89 ? 1.001 15.275 8.218 1.00 81.56 89 VAL A CA 1
ATOM 700 C C . VAL A 1 89 ? 1.231 15.435 9.716 1.00 81.56 89 VAL A C 1
ATOM 702 O O . VAL A 1 89 ? 1.371 16.551 10.216 1.00 81.56 89 VAL A O 1
ATOM 705 N N . LEU A 1 90 ? 1.292 14.322 10.445 1.00 79.06 90 LEU A N 1
ATOM 706 C CA . LEU A 1 90 ? 1.389 14.349 11.903 1.00 79.06 90 LEU A CA 1
ATOM 707 C C . LEU A 1 90 ? 2.798 14.743 12.365 1.00 79.06 90 LEU A C 1
ATOM 709 O O . LEU A 1 90 ? 3.771 14.016 12.168 1.00 79.06 90 LEU A O 1
ATOM 713 N N . GLU A 1 91 ? 2.905 15.871 13.071 1.00 80.94 91 GLU A N 1
ATOM 714 C CA . GLU A 1 91 ? 4.184 16.374 13.601 1.00 80.94 91 GLU A CA 1
ATOM 715 C C . GLU A 1 91 ? 4.582 15.760 14.961 1.00 80.94 91 GLU A C 1
ATOM 717 O O . GLU A 1 91 ? 5.675 16.014 15.497 1.00 80.94 91 GLU A O 1
ATOM 722 N N . ARG A 1 92 ? 3.693 14.965 15.563 1.00 81.88 92 ARG A N 1
ATOM 723 C CA . ARG A 1 92 ? 3.867 14.293 16.861 1.00 81.88 92 ARG A CA 1
ATOM 724 C C . ARG A 1 92 ? 3.218 12.914 16.803 1.00 81.88 92 ARG A C 1
ATOM 726 O O . ARG A 1 92 ? 2.149 12.795 16.226 1.00 81.88 92 ARG A O 1
ATOM 733 N N . ILE A 1 93 ? 3.821 11.908 17.448 1.00 80.31 93 ILE A N 1
ATOM 734 C CA . ILE A 1 93 ? 3.160 10.611 17.662 1.00 80.31 93 ILE A CA 1
ATOM 735 C C . ILE A 1 93 ? 2.084 10.820 18.737 1.00 80.31 93 ILE A C 1
ATOM 737 O O . ILE A 1 93 ? 2.459 11.106 19.888 1.00 80.31 93 ILE A O 1
ATOM 741 N N . PRO A 1 94 ? 0.783 10.706 18.400 1.00 79.62 94 PRO A N 1
ATOM 742 C CA . PRO A 1 94 ? -0.300 10.740 19.375 1.00 79.62 94 PRO A CA 1
ATOM 743 C C . PRO A 1 94 ? -0.087 9.681 20.460 1.00 79.62 94 PRO A C 1
ATOM 745 O O . PRO A 1 94 ? 0.406 8.590 20.175 1.00 79.62 94 PRO A O 1
ATOM 748 N N . ALA A 1 95 ? -0.484 9.982 21.700 1.00 74.00 95 ALA A N 1
ATOM 749 C CA . ALA A 1 95 ? -0.341 9.060 22.833 1.00 74.00 95 ALA A CA 1
ATOM 750 C C . ALA A 1 95 ? -0.975 7.685 22.549 1.00 74.00 95 ALA A C 1
ATOM 752 O O . ALA A 1 95 ? -0.368 6.654 22.829 1.00 74.00 95 ALA A O 1
ATOM 753 N N . ALA A 1 96 ? -2.136 7.674 21.882 1.00 72.44 96 ALA A N 1
ATOM 754 C CA . ALA A 1 96 ? -2.801 6.449 21.441 1.00 72.44 96 ALA A CA 1
ATOM 755 C C . ALA A 1 96 ? -1.899 5.589 20.536 1.00 72.44 96 ALA A C 1
ATOM 757 O O . ALA A 1 96 ? -1.772 4.389 20.752 1.00 72.44 96 ALA A O 1
ATOM 758 N N . TYR A 1 97 ? -1.198 6.191 19.572 1.00 81.00 97 TYR A N 1
ATOM 759 C CA . TYR A 1 97 ? -0.296 5.451 18.684 1.00 81.00 97 TYR A CA 1
ATOM 760 C C . TYR A 1 97 ? 0.978 5.004 19.396 1.00 81.00 97 TYR A C 1
ATOM 762 O O . TYR A 1 97 ? 1.481 3.923 19.101 1.00 81.00 97 TYR A O 1
ATOM 770 N N . ARG A 1 98 ? 1.485 5.779 20.366 1.00 79.62 98 ARG A N 1
ATOM 771 C CA . ARG A 1 98 ? 2.607 5.320 21.201 1.00 79.62 98 ARG A CA 1
ATOM 772 C C . ARG A 1 98 ? 2.240 4.063 21.964 1.00 79.62 98 ARG A C 1
ATOM 774 O O . ARG A 1 98 ? 2.992 3.102 21.916 1.00 79.62 98 ARG A O 1
ATOM 781 N N . MET A 1 99 ? 1.070 4.048 22.593 1.00 74.75 99 MET A N 1
ATOM 782 C CA . MET A 1 99 ? 0.568 2.869 23.291 1.00 74.75 99 MET A CA 1
ATOM 783 C C . MET A 1 99 ? 0.428 1.668 22.350 1.00 74.75 99 MET A C 1
ATOM 785 O O . MET A 1 99 ? 0.861 0.572 22.686 1.00 74.75 99 MET A O 1
ATOM 789 N N . LEU A 1 100 ? -0.165 1.873 21.173 1.00 74.12 100 LEU A N 1
ATOM 790 C CA . LEU A 1 100 ? -0.478 0.778 20.255 1.00 74.12 100 LEU A CA 1
ATOM 791 C C . LEU A 1 100 ? 0.747 0.210 19.538 1.00 74.12 100 LEU A C 1
ATOM 793 O O . LEU A 1 100 ? 0.805 -0.991 19.277 1.00 74.12 100 LEU A O 1
ATOM 797 N N . PHE A 1 101 ? 1.714 1.061 19.194 1.00 81.00 101 PHE A N 1
ATOM 798 C CA . PHE A 1 101 ? 2.776 0.697 18.254 1.00 81.00 101 PHE A CA 1
ATOM 799 C C . PHE A 1 101 ? 4.189 0.926 18.785 1.00 81.00 101 PHE A C 1
ATOM 801 O O . PHE A 1 101 ? 5.142 0.418 18.205 1.00 81.00 101 PHE A O 1
ATOM 808 N N . TRP A 1 102 ? 4.365 1.667 19.874 1.00 79.56 102 TRP A N 1
ATOM 809 C CA . TRP A 1 102 ? 5.695 2.027 20.371 1.00 79.56 102 TRP A CA 1
ATOM 810 C C . TRP A 1 102 ? 5.868 1.842 21.879 1.00 79.56 102 TRP A C 1
ATOM 812 O O . TRP A 1 102 ? 6.875 2.298 22.413 1.00 79.56 102 TRP A O 1
ATOM 822 N N . ALA A 1 103 ? 4.959 1.126 22.551 1.00 75.06 103 ALA A N 1
ATOM 823 C CA . ALA A 1 103 ? 5.093 0.805 23.973 1.00 75.06 103 ALA A CA 1
ATOM 824 C C . ALA A 1 103 ? 6.438 0.116 24.266 1.00 75.06 103 ALA A C 1
ATOM 826 O O . ALA A 1 103 ? 7.125 0.488 25.213 1.00 75.06 103 ALA A O 1
ATOM 827 N N . ASP A 1 104 ? 6.861 -0.783 23.373 1.00 72.19 104 ASP A N 1
ATOM 828 C CA . ASP A 1 104 ? 8.122 -1.528 23.486 1.00 72.19 104 ASP A CA 1
ATOM 829 C C . ASP A 1 104 ? 9.281 -0.893 22.697 1.00 72.19 104 ASP A C 1
ATOM 831 O O . ASP A 1 104 ? 10.363 -1.467 22.595 1.00 72.19 104 ASP A O 1
ATOM 835 N N . ASN A 1 105 ? 9.075 0.273 22.071 1.00 70.38 105 ASN A N 1
ATOM 836 C CA . ASN A 1 105 ? 10.090 0.901 21.223 1.00 70.38 105 ASN A CA 1
ATOM 837 C C . ASN A 1 105 ? 10.128 2.431 21.415 1.00 70.38 105 ASN A C 1
ATOM 839 O O . ASN A 1 105 ? 9.700 3.190 20.538 1.00 70.38 105 ASN A O 1
ATOM 843 N N . PRO A 1 106 ? 10.670 2.901 22.557 1.00 69.69 106 PRO A N 1
ATOM 844 C CA . PRO A 1 106 ? 10.664 4.316 22.937 1.00 69.69 106 PRO A CA 1
ATOM 845 C C . PRO A 1 106 ? 11.593 5.193 22.083 1.00 69.69 106 PRO A C 1
ATOM 847 O O . PRO A 1 106 ? 11.575 6.416 22.212 1.00 69.69 106 PRO A O 1
ATOM 850 N N . GLN A 1 107 ? 12.418 4.597 21.215 1.00 74.56 107 GLN A N 1
ATOM 851 C CA . GLN A 1 107 ? 13.381 5.329 20.387 1.00 74.56 107 GLN A CA 1
ATOM 852 C C . GLN A 1 107 ? 12.759 5.952 19.132 1.00 74.56 107 GLN A C 1
ATOM 854 O O . GLN A 1 107 ? 13.387 6.807 18.502 1.00 74.56 107 GLN A O 1
ATOM 859 N N . ALA A 1 108 ? 11.526 5.576 18.781 1.00 77.94 108 ALA A N 1
ATOM 860 C CA . ALA A 1 108 ? 10.837 6.134 17.629 1.00 77.94 108 ALA A CA 1
ATOM 861 C C . ALA A 1 108 ? 10.536 7.625 17.808 1.00 77.94 108 ALA A C 1
ATOM 863 O O . ALA A 1 108 ? 9.959 8.064 18.805 1.00 77.94 108 ALA A O 1
ATOM 864 N N . ARG A 1 109 ? 10.901 8.419 16.802 1.00 81.50 109 ARG A N 1
ATOM 865 C CA . ARG A 1 109 ? 10.696 9.871 16.790 1.00 81.50 109 ARG A CA 1
ATOM 866 C C . ARG A 1 109 ? 10.015 10.279 15.497 1.00 81.50 109 ARG A C 1
ATOM 868 O O . ARG A 1 109 ? 10.295 9.709 14.446 1.00 81.50 109 ARG A O 1
ATOM 875 N N . VAL A 1 110 ? 9.150 11.291 15.560 1.00 81.75 110 VAL A N 1
ATOM 876 C CA . VAL A 1 110 ? 8.621 11.910 14.337 1.00 81.75 110 VAL A CA 1
ATOM 877 C C . VAL A 1 110 ? 9.761 12.592 13.599 1.00 81.75 110 VAL A C 1
ATOM 879 O O . VAL A 1 110 ? 10.528 13.352 14.196 1.00 81.75 110 VAL A O 1
ATOM 882 N N . SER A 1 111 ? 9.852 12.333 12.300 1.00 78.25 111 SER A N 1
ATOM 883 C CA . SER A 1 111 ? 10.818 12.998 11.441 1.00 78.25 111 SER A CA 1
ATOM 884 C C . SER A 1 111 ? 10.366 14.434 11.186 1.00 78.25 111 SER A C 1
ATOM 886 O O . SER A 1 111 ? 9.258 14.672 10.714 1.00 78.25 111 SER A O 1
ATOM 888 N N . ARG A 1 112 ? 11.208 15.408 11.542 1.00 76.25 112 ARG A N 1
ATOM 889 C CA . ARG A 1 112 ? 10.901 16.848 11.426 1.00 76.25 112 ARG A CA 1
ATOM 890 C C . ARG A 1 112 ? 11.906 17.609 10.569 1.00 76.25 112 ARG A C 1
ATOM 892 O O . ARG A 1 112 ? 11.944 18.836 10.620 1.00 76.25 112 ARG A O 1
ATOM 899 N N . SER A 1 113 ? 12.767 16.914 9.831 1.00 74.81 113 SER A N 1
ATOM 900 C CA . SER A 1 113 ? 13.846 17.586 9.121 1.00 74.81 113 SER A CA 1
ATOM 901 C C . SER A 1 113 ? 13.303 18.379 7.922 1.00 74.81 113 SER A C 1
ATOM 903 O O . SER A 1 113 ? 12.329 17.984 7.276 1.00 74.81 113 SER A O 1
ATOM 905 N N . ILE A 1 114 ? 13.950 19.503 7.588 1.00 70.38 114 ILE A N 1
ATOM 906 C CA . ILE A 1 114 ? 13.624 20.296 6.385 1.00 70.38 114 ILE A CA 1
ATOM 907 C C . ILE A 1 114 ? 13.758 19.435 5.119 1.00 70.38 114 ILE A C 1
ATOM 909 O O . ILE A 1 114 ? 12.973 19.585 4.180 1.00 70.38 114 ILE A O 1
ATOM 913 N N . LYS A 1 115 ? 14.730 18.511 5.099 1.00 79.69 115 LYS A N 1
ATOM 914 C CA . LYS A 1 115 ? 14.916 17.553 4.003 1.00 79.69 115 LYS A CA 1
ATOM 915 C C . LYS A 1 115 ? 13.661 16.695 3.819 1.00 79.69 115 LYS A C 1
ATOM 917 O O . LYS A 1 115 ? 13.203 16.545 2.692 1.00 79.69 115 LYS A O 1
ATOM 922 N N . ASP A 1 116 ? 13.076 16.208 4.910 1.00 80.00 116 ASP A N 1
ATOM 923 C CA . ASP A 1 116 ? 11.909 15.317 4.878 1.00 80.00 116 ASP A CA 1
ATOM 924 C C . ASP A 1 116 ? 10.692 16.047 4.306 1.00 80.00 116 ASP A C 1
ATOM 926 O O . ASP A 1 116 ? 9.996 15.510 3.449 1.00 80.00 116 ASP A O 1
ATOM 930 N N . ARG A 1 117 ? 10.485 17.311 4.708 1.00 80.88 117 ARG A N 1
ATOM 931 C CA . ARG A 1 117 ? 9.412 18.154 4.158 1.00 80.88 117 ARG A CA 1
ATOM 932 C C . ARG A 1 117 ? 9.564 18.353 2.652 1.00 80.88 117 ARG A C 1
ATOM 934 O O . ARG A 1 117 ? 8.596 18.184 1.924 1.00 80.88 117 ARG A O 1
ATOM 941 N N . ARG A 1 118 ? 10.775 18.660 2.170 1.00 88.12 118 ARG A N 1
ATOM 942 C CA . ARG A 1 118 ? 11.034 18.834 0.728 1.00 88.12 118 ARG A CA 1
ATOM 943 C C . ARG A 1 118 ? 10.764 17.557 -0.064 1.00 88.12 118 ARG A C 1
ATOM 945 O O . ARG A 1 118 ? 10.173 17.627 -1.139 1.00 88.12 118 ARG A O 1
ATOM 952 N N . LEU A 1 119 ? 11.189 16.408 0.460 1.00 89.75 119 LEU A N 1
ATOM 953 C CA . LEU A 1 119 ? 10.939 15.115 -0.176 1.00 89.75 119 LEU A CA 1
ATOM 954 C C . LEU A 1 119 ? 9.451 14.778 -0.189 1.00 89.75 119 LEU A C 1
ATOM 956 O O . LEU A 1 119 ? 8.952 14.340 -1.219 1.00 89.75 119 LEU A O 1
ATOM 960 N N . LEU A 1 120 ? 8.732 15.047 0.903 1.00 88.31 120 LEU A N 1
ATOM 961 C CA . LEU A 1 120 ? 7.286 14.861 0.959 1.00 88.31 120 LEU A CA 1
ATOM 962 C C . LEU A 1 120 ? 6.569 15.761 -0.055 1.00 88.31 120 LEU A C 1
ATOM 964 O O . LEU A 1 120 ? 5.743 15.275 -0.814 1.00 88.31 120 LEU A O 1
ATOM 968 N N . THR A 1 121 ? 6.932 17.043 -0.148 1.00 90.94 121 THR A N 1
ATOM 969 C CA . THR A 1 121 ? 6.370 17.958 -1.155 1.00 90.94 121 THR A CA 1
ATOM 970 C C . THR A 1 121 ? 6.619 17.457 -2.579 1.00 90.94 121 THR A C 1
ATOM 972 O O . THR A 1 121 ? 5.709 17.472 -3.408 1.00 90.94 121 THR A O 1
ATOM 975 N N . ARG A 1 122 ? 7.834 16.975 -2.875 1.00 94.50 122 ARG A N 1
ATOM 976 C CA . ARG A 1 122 ? 8.158 16.377 -4.179 1.00 94.50 122 ARG A CA 1
ATOM 977 C C . ARG A 1 122 ? 7.341 15.117 -4.452 1.00 94.50 122 ARG A C 1
ATOM 979 O O . ARG A 1 122 ? 6.765 15.004 -5.532 1.00 94.50 122 ARG A O 1
ATOM 986 N N . ALA A 1 123 ? 7.260 14.213 -3.478 1.00 94.94 123 ALA A N 1
ATOM 987 C CA . ALA A 1 123 ? 6.481 12.984 -3.560 1.00 94.94 123 ALA A CA 1
ATOM 988 C C . ALA A 1 123 ? 5.002 13.279 -3.852 1.00 94.94 123 ALA A C 1
ATOM 990 O O . ALA A 1 123 ? 4.450 12.762 -4.822 1.00 94.94 123 ALA A O 1
ATOM 991 N N . THR A 1 124 ? 4.389 14.178 -3.080 1.00 93.62 124 THR A N 1
ATOM 992 C CA . THR A 1 124 ? 2.997 14.605 -3.264 1.00 93.62 124 THR A CA 1
ATOM 993 C C . THR A 1 124 ? 2.780 15.254 -4.630 1.00 93.62 124 THR A C 1
ATOM 995 O O . THR A 1 124 ? 1.828 14.900 -5.318 1.00 93.62 124 THR A O 1
ATOM 998 N N . SER A 1 125 ? 3.689 16.127 -5.085 1.00 95.75 125 SER A N 1
ATOM 999 C CA . SER A 1 125 ? 3.585 16.755 -6.411 1.00 95.75 125 SER A CA 1
ATOM 1000 C C . SER A 1 125 ? 3.652 15.733 -7.553 1.00 95.75 125 SER A C 1
ATOM 1002 O O . SER A 1 125 ? 2.915 15.845 -8.533 1.00 95.75 125 SER A O 1
ATOM 1004 N N . LEU A 1 126 ? 4.513 14.716 -7.443 1.00 97.50 126 LEU A N 1
ATOM 1005 C CA . LEU A 1 126 ? 4.583 13.631 -8.427 1.00 97.50 126 LEU A CA 1
ATOM 1006 C C . LEU A 1 126 ? 3.308 12.779 -8.421 1.00 97.50 126 LEU A C 1
ATOM 1008 O O . LEU A 1 126 ? 2.792 12.462 -9.492 1.00 97.50 126 LEU A O 1
ATOM 1012 N N . LEU A 1 127 ? 2.778 12.448 -7.240 1.00 96.88 127 LEU A N 1
ATOM 1013 C CA . LEU A 1 127 ? 1.521 11.707 -7.087 1.00 96.88 127 LEU A CA 1
ATOM 1014 C C . LEU A 1 127 ? 0.323 12.473 -7.656 1.00 96.88 127 LEU A C 1
ATOM 1016 O O . LEU A 1 127 ? -0.554 11.870 -8.277 1.00 96.88 127 LEU A O 1
ATOM 1020 N N . GLU A 1 128 ? 0.283 13.789 -7.467 1.00 96.00 128 GLU A N 1
ATOM 1021 C CA . GLU A 1 128 ? -0.751 14.662 -8.017 1.00 96.00 128 GLU A CA 1
ATOM 1022 C C . GLU A 1 128 ? -0.677 14.715 -9.547 1.00 96.00 128 GLU A C 1
ATOM 1024 O O . GLU A 1 128 ? -1.665 14.431 -10.224 1.00 96.00 128 GLU A O 1
ATOM 1029 N N . LYS A 1 129 ? 0.515 14.967 -10.107 1.00 97.12 129 LYS A N 1
ATOM 1030 C CA . LYS A 1 129 ? 0.744 14.978 -11.564 1.00 97.12 129 LYS A CA 1
ATOM 1031 C C . LYS A 1 129 ? 0.453 13.629 -12.220 1.00 97.12 129 LYS A C 1
ATOM 1033 O O . LYS A 1 129 ? -0.028 13.589 -13.346 1.00 97.12 129 LYS A O 1
ATOM 1038 N N . ALA A 1 130 ? 0.714 12.527 -11.519 1.00 96.88 130 ALA A N 1
ATOM 1039 C CA . ALA A 1 130 ? 0.360 11.177 -11.956 1.00 96.88 130 ALA A CA 1
ATOM 1040 C C . ALA A 1 130 ? -1.144 10.858 -11.796 1.00 96.88 130 ALA A C 1
ATOM 1042 O O . ALA A 1 130 ? -1.587 9.763 -12.155 1.00 96.88 130 ALA A O 1
ATOM 1043 N N . SER A 1 131 ? -1.927 11.792 -11.246 1.00 96.00 131 SER A N 1
ATOM 1044 C CA . SER A 1 131 ? -3.340 11.627 -10.901 1.00 96.00 131 SER A CA 1
ATOM 1045 C C . SER A 1 131 ? -3.595 10.451 -9.957 1.00 96.00 131 SER A C 1
ATOM 1047 O O . SER A 1 131 ? -4.630 9.808 -10.053 1.00 96.00 131 SER A O 1
ATOM 1049 N N . VAL A 1 132 ? -2.661 10.140 -9.058 1.00 94.81 132 VAL A N 1
ATOM 1050 C CA . VAL A 1 132 ? -2.773 9.043 -8.079 1.00 94.81 132 VAL A CA 1
ATOM 1051 C C . VAL A 1 132 ? -3.200 9.565 -6.707 1.00 94.81 132 VAL A C 1
ATOM 1053 O O . VAL A 1 132 ? -3.918 8.872 -5.988 1.00 94.81 132 VAL A O 1
ATOM 1056 N N . LEU A 1 133 ? -2.809 10.797 -6.359 1.00 92.75 133 LEU A N 1
ATOM 1057 C CA . LEU A 1 133 ? -2.981 11.355 -5.014 1.00 92.75 133 LEU A CA 1
ATOM 1058 C C . LEU A 1 133 ? -4.427 11.288 -4.502 1.00 92.75 133 LEU A C 1
ATOM 1060 O O . LEU A 1 133 ? -4.639 10.882 -3.366 1.00 92.75 133 LEU A O 1
ATOM 1064 N N . SER A 1 134 ? -5.409 11.603 -5.351 1.00 89.88 134 SER A N 1
ATOM 1065 C CA . SER A 1 134 ? -6.836 11.593 -4.993 1.00 89.88 134 SER A CA 1
ATOM 1066 C C . SER A 1 134 ? -7.341 10.228 -4.515 1.00 89.88 134 SER A C 1
ATOM 1068 O O . SER A 1 134 ? -8.169 10.140 -3.614 1.00 89.88 134 SER A O 1
ATOM 1070 N N . MET A 1 135 ? -6.827 9.143 -5.095 1.00 90.00 135 MET A N 1
ATOM 1071 C CA . MET A 1 135 ? -7.177 7.789 -4.670 1.00 90.00 135 MET A CA 1
ATOM 1072 C C . MET A 1 135 ? -6.535 7.442 -3.324 1.00 90.00 135 MET A C 1
ATOM 1074 O O . MET A 1 135 ? -7.172 6.800 -2.496 1.00 90.00 135 MET A O 1
ATOM 1078 N N . LEU A 1 136 ? -5.310 7.910 -3.071 1.00 91.38 136 LEU A N 1
ATOM 1079 C CA . LEU A 1 136 ? -4.638 7.689 -1.788 1.00 91.38 136 LEU A CA 1
ATOM 1080 C C . LEU A 1 136 ? -5.308 8.483 -0.659 1.00 91.38 136 LEU A C 1
ATOM 1082 O O . LEU A 1 136 ? -5.486 7.947 0.433 1.00 91.38 136 LEU A O 1
ATOM 1086 N N . THR A 1 137 ? -5.719 9.727 -0.927 1.00 88.56 137 THR A N 1
ATOM 1087 C CA . THR A 1 137 ? -6.450 10.576 0.032 1.00 88.56 137 THR A CA 1
ATOM 1088 C C . THR A 1 137 ? -7.830 10.010 0.366 1.00 88.56 137 THR A C 1
ATOM 1090 O O . THR A 1 137 ? -8.311 10.200 1.474 1.00 88.56 137 THR A O 1
ATOM 1093 N N . ASP A 1 138 ? -8.465 9.268 -0.549 1.00 85.44 138 ASP A N 1
ATOM 1094 C CA . ASP A 1 138 ? -9.773 8.648 -0.283 1.00 85.44 138 ASP A CA 1
ATOM 1095 C C . ASP A 1 138 ? -9.715 7.568 0.812 1.00 85.44 138 ASP A C 1
ATOM 1097 O O . ASP A 1 138 ? -10.732 7.277 1.444 1.00 85.44 138 ASP A O 1
ATOM 1101 N N . VAL A 1 139 ? -8.543 6.959 1.026 1.00 86.75 139 VAL A N 1
ATOM 1102 C CA . VAL A 1 139 ? -8.339 5.857 1.985 1.00 86.75 139 VAL A CA 1
ATOM 1103 C C . VAL A 1 139 ? -7.371 6.206 3.118 1.00 86.75 139 VAL A C 1
ATOM 1105 O O . VAL A 1 139 ? -7.175 5.399 4.027 1.00 86.75 139 VAL A O 1
ATOM 1108 N N . THR A 1 140 ? -6.784 7.404 3.088 1.00 87.94 140 THR A N 1
ATOM 1109 C CA . THR A 1 140 ? -5.785 7.866 4.059 1.00 87.94 140 THR A CA 1
ATOM 1110 C C . THR A 1 140 ? -6.228 9.184 4.676 1.00 87.94 140 THR A C 1
ATOM 1112 O O . THR A 1 140 ? -6.361 10.183 3.978 1.00 87.94 140 THR A O 1
ATOM 1115 N N . ALA A 1 141 ? -6.404 9.202 5.996 1.00 85.19 141 ALA A N 1
ATOM 1116 C CA . ALA A 1 141 ? -6.731 10.410 6.748 1.00 85.19 141 ALA A CA 1
ATOM 1117 C C . ALA A 1 141 ? -5.476 11.205 7.132 1.00 85.19 141 ALA A C 1
ATOM 1119 O O . ALA A 1 141 ? -5.477 12.434 7.090 1.00 85.19 141 ALA A O 1
ATOM 1120 N N . SER A 1 142 ? -4.397 10.510 7.504 1.00 86.38 142 SER A N 1
ATOM 1121 C CA . SER A 1 142 ? -3.154 11.158 7.914 1.00 86.38 142 SER A CA 1
ATOM 1122 C C . SER A 1 142 ? -1.919 10.327 7.569 1.00 86.38 142 SER A C 1
ATOM 1124 O O . SER A 1 142 ? -1.986 9.112 7.373 1.00 86.38 142 SER A O 1
ATOM 1126 N N . VAL A 1 143 ? -0.771 10.993 7.486 1.00 89.12 143 VAL A N 1
ATOM 1127 C CA . VAL A 1 143 ? 0.538 10.375 7.286 1.00 89.12 143 VAL A CA 1
ATOM 1128 C C . VAL A 1 143 ? 1.456 10.795 8.425 1.00 89.12 143 VAL A C 1
ATOM 1130 O O . VAL A 1 143 ? 1.626 11.981 8.712 1.00 89.12 143 VAL A O 1
ATOM 1133 N N . LEU A 1 144 ? 2.099 9.818 9.057 1.00 89.81 144 LEU A N 1
ATOM 1134 C CA . LEU A 1 144 ? 3.115 10.042 10.076 1.00 89.81 144 LEU A CA 1
ATOM 1135 C C . LEU A 1 144 ? 4.469 9.564 9.563 1.00 89.81 144 LEU A C 1
ATOM 1137 O O . LEU A 1 144 ? 4.677 8.372 9.339 1.00 89.81 144 LEU A O 1
ATOM 1141 N N . LEU A 1 145 ? 5.416 10.493 9.432 1.00 90.25 145 LEU A N 1
ATOM 1142 C CA . LEU A 1 145 ? 6.809 10.167 9.132 1.00 90.25 145 LEU A CA 1
ATOM 1143 C C . LEU A 1 145 ? 7.566 9.910 10.436 1.00 90.25 145 LEU A C 1
ATOM 1145 O O . LEU A 1 145 ? 7.632 10.791 11.295 1.00 90.25 145 LEU A O 1
ATOM 1149 N N . PHE A 1 146 ? 8.177 8.738 10.590 1.00 89.19 146 PHE A N 1
ATOM 1150 C CA . PHE A 1 146 ? 8.962 8.407 11.784 1.00 89.19 146 PHE A CA 1
ATOM 1151 C C . PHE A 1 146 ? 10.357 7.881 11.449 1.00 89.19 146 PHE A C 1
ATOM 1153 O O . PHE A 1 146 ? 10.599 7.336 10.376 1.00 89.19 146 PHE A O 1
ATOM 1160 N N . CYS A 1 147 ? 11.291 8.030 12.383 1.00 86.81 147 CYS A N 1
ATOM 1161 C CA . CYS A 1 147 ? 12.657 7.526 12.291 1.00 86.81 147 CYS A CA 1
ATOM 1162 C C . CYS A 1 147 ? 13.123 6.944 13.639 1.00 86.81 147 CYS A C 1
ATOM 1164 O O . CYS A 1 147 ? 12.425 7.052 14.648 1.00 86.81 147 CYS A O 1
ATOM 1166 N N . GLY A 1 148 ? 14.299 6.302 13.653 1.00 78.38 148 GLY A N 1
ATOM 1167 C CA . GLY A 1 148 ? 14.915 5.786 14.887 1.00 78.38 148 GLY A CA 1
ATOM 1168 C C . GLY A 1 148 ? 14.261 4.529 15.475 1.00 78.38 148 GLY A C 1
ATOM 1169 O O . GLY A 1 148 ? 14.425 4.263 16.657 1.00 78.38 148 GLY A O 1
ATOM 1170 N N . SER A 1 149 ? 13.518 3.767 14.669 1.00 75.50 149 SER A N 1
ATOM 1171 C CA . SER A 1 149 ? 12.890 2.502 15.068 1.00 75.50 149 SER A CA 1
ATOM 1172 C C . SER A 1 149 ? 13.341 1.370 14.150 1.00 75.50 149 SER A C 1
ATOM 1174 O O . SER A 1 149 ? 13.601 1.612 12.970 1.00 75.50 149 SER A O 1
ATOM 1176 N N . ASP A 1 150 ? 13.378 0.143 14.669 1.00 80.88 150 ASP A N 1
ATOM 1177 C CA . ASP A 1 150 ? 13.614 -1.072 13.878 1.00 80.88 150 ASP A CA 1
ATOM 1178 C C . ASP A 1 150 ? 12.383 -1.506 13.076 1.00 80.88 150 ASP A C 1
ATOM 1180 O O . ASP A 1 150 ? 12.504 -2.285 12.131 1.00 80.88 150 ASP A O 1
ATOM 1184 N N . ARG A 1 151 ? 11.201 -0.957 13.390 1.00 84.06 151 ARG A N 1
ATOM 1185 C CA . ARG A 1 151 ? 9.967 -1.223 12.642 1.00 84.06 151 ARG A CA 1
ATOM 1186 C C . ARG A 1 151 ? 10.069 -0.690 11.216 1.00 84.06 151 ARG A C 1
ATOM 1188 O O . ARG A 1 151 ? 10.629 0.378 10.996 1.00 84.06 151 ARG A O 1
ATOM 1195 N N . ASN A 1 152 ? 9.521 -1.409 10.244 1.00 89.81 152 ASN A N 1
ATOM 1196 C CA . ASN A 1 152 ? 9.307 -0.873 8.895 1.00 89.81 152 ASN A CA 1
ATOM 1197 C C . ASN A 1 152 ? 8.096 0.068 8.885 1.00 89.81 152 ASN A C 1
ATOM 1199 O O . ASN A 1 152 ? 7.400 0.178 9.896 1.00 89.81 152 ASN A O 1
ATOM 1203 N N . SER A 1 153 ? 7.847 0.753 7.766 1.00 92.62 153 SER A N 1
ATOM 1204 C CA . SER A 1 153 ? 6.559 1.420 7.560 1.00 92.62 153 SER A CA 1
ATOM 1205 C C . SER A 1 153 ? 5.419 0.424 7.742 1.00 92.62 153 SER A C 1
ATOM 1207 O O . SER A 1 153 ? 5.576 -0.766 7.460 1.00 92.62 153 SER A O 1
ATOM 1209 N N . PHE A 1 154 ? 4.284 0.908 8.222 1.00 93.44 154 PHE A N 1
ATOM 1210 C CA . PHE A 1 154 ? 3.147 0.052 8.501 1.00 93.44 154 PHE A CA 1
ATOM 1211 C C . PHE A 1 154 ? 1.828 0.814 8.413 1.00 93.44 154 PHE A C 1
ATOM 1213 O O . PHE A 1 154 ? 1.764 2.046 8.469 1.00 93.44 154 PHE A O 1
ATOM 1220 N N . TYR A 1 155 ? 0.770 0.025 8.324 1.00 91.69 155 TYR A N 1
ATOM 1221 C CA . TYR A 1 155 ? -0.611 0.427 8.472 1.00 91.69 155 TYR A CA 1
ATOM 1222 C C . TYR A 1 155 ? -1.258 -0.503 9.499 1.00 91.69 155 TYR A C 1
ATOM 1224 O O . TYR A 1 155 ? -0.968 -1.699 9.534 1.00 91.69 155 TYR A O 1
ATOM 1232 N N . ASP A 1 156 ? -2.138 0.045 10.330 1.00 88.75 156 ASP A N 1
ATOM 1233 C CA . ASP A 1 156 ? -2.954 -0.726 11.264 1.00 88.75 156 ASP A CA 1
ATOM 1234 C C . ASP A 1 156 ? -4.390 -0.203 11.186 1.00 88.75 156 ASP A C 1
ATOM 1236 O O . ASP A 1 156 ? -4.625 1.010 11.182 1.00 88.75 156 ASP A O 1
ATOM 1240 N N . THR A 1 157 ? -5.366 -1.107 11.126 1.00 81.94 157 THR A N 1
ATOM 1241 C CA . THR A 1 157 ? -6.788 -0.750 11.004 1.00 81.94 157 THR A CA 1
ATOM 1242 C C . THR A 1 157 ? -7.292 0.055 12.209 1.00 81.94 157 THR A C 1
ATOM 1244 O O . THR A 1 157 ? -8.222 0.858 12.074 1.00 81.94 157 THR A O 1
ATOM 1247 N N . ARG A 1 158 ? -6.636 -0.071 13.371 1.00 79.62 158 ARG A N 1
ATOM 1248 C CA . ARG A 1 158 ? -6.889 0.722 14.588 1.00 79.62 158 ARG A CA 1
ATOM 1249 C C . ARG A 1 158 ? -6.312 2.135 14.520 1.00 79.62 158 ARG A C 1
ATOM 1251 O O . ARG A 1 158 ? -6.647 2.968 15.348 1.00 79.62 158 ARG A O 1
ATOM 1258 N N . ALA A 1 159 ? -5.459 2.435 13.543 1.00 80.00 159 ALA A N 1
ATOM 1259 C CA . ALA A 1 159 ? -4.927 3.780 13.332 1.00 80.00 159 ALA A CA 1
ATOM 1260 C C . ALA A 1 159 ? -5.788 4.631 12.383 1.00 80.00 159 ALA A C 1
ATOM 1262 O O . ALA A 1 159 ? -5.405 5.749 12.043 1.00 80.00 159 ALA A O 1
ATOM 1263 N N . HIS A 1 160 ? -6.954 4.121 11.975 1.00 75.69 160 HIS A N 1
ATOM 1264 C CA . HIS A 1 160 ? -8.034 4.880 11.333 1.00 75.69 160 HIS A CA 1
ATOM 1265 C C . HIS A 1 160 ? -7.598 5.676 10.101 1.00 75.69 160 HIS A C 1
ATOM 1267 O O . HIS A 1 160 ? -7.759 6.890 10.029 1.00 75.69 160 HIS A O 1
ATOM 1273 N N . GLY A 1 161 ? -7.008 4.979 9.130 1.00 79.69 161 GLY A N 1
ATOM 1274 C CA . GLY A 1 161 ? -6.534 5.625 7.905 1.00 79.69 161 GLY A CA 1
ATOM 1275 C C . GLY A 1 161 ? -5.234 6.406 8.098 1.00 79.69 161 GLY A C 1
ATOM 1276 O O . GLY A 1 161 ? -4.864 7.174 7.217 1.00 79.69 161 GLY A O 1
ATOM 1277 N N . THR A 1 162 ? -4.537 6.228 9.223 1.00 88.25 162 THR A N 1
ATOM 1278 C CA . THR A 1 162 ? -3.176 6.741 9.389 1.00 88.25 162 THR A CA 1
ATOM 1279 C C . THR A 1 162 ? -2.174 5.777 8.784 1.00 88.25 162 THR A C 1
ATOM 1281 O O . THR A 1 162 ? -2.134 4.595 9.128 1.00 88.25 162 THR A O 1
ATOM 1284 N N . VAL A 1 163 ? -1.337 6.311 7.907 1.00 91.81 163 VAL A N 1
ATOM 1285 C CA . VAL A 1 163 ? -0.209 5.610 7.306 1.00 91.81 163 VAL A CA 1
ATOM 1286 C C . VAL A 1 163 ? 1.074 6.020 8.025 1.00 91.81 163 VAL A C 1
ATOM 1288 O O . VAL A 1 163 ? 1.387 7.207 8.130 1.00 91.81 163 VAL A O 1
ATOM 1291 N N . PHE A 1 164 ? 1.842 5.043 8.505 1.00 92.69 164 PHE A N 1
ATOM 1292 C CA . PHE A 1 164 ? 3.111 5.285 9.183 1.00 92.69 164 PHE A CA 1
ATOM 1293 C C . PHE A 1 164 ? 4.259 4.954 8.243 1.00 92.69 164 PHE A C 1
ATOM 1295 O O . PHE A 1 164 ? 4.486 3.790 7.920 1.00 92.69 164 PHE A O 1
ATOM 1302 N N . ILE A 1 165 ? 5.018 5.965 7.830 1.00 92.44 165 ILE A N 1
ATOM 1303 C CA . ILE A 1 165 ? 6.137 5.794 6.902 1.00 92.44 165 ILE A CA 1
ATOM 1304 C C . ILE A 1 165 ? 7.440 5.924 7.670 1.00 92.44 165 ILE A C 1
ATOM 1306 O O . ILE A 1 165 ? 7.739 6.972 8.257 1.00 92.44 165 ILE A O 1
ATOM 1310 N N . ARG A 1 166 ? 8.253 4.867 7.627 1.00 90.25 166 ARG A N 1
ATOM 1311 C CA . ARG A 1 166 ? 9.613 4.943 8.140 1.00 90.25 166 ARG A CA 1
ATOM 1312 C C . ARG A 1 166 ? 10.465 5.746 7.173 1.00 90.25 166 ARG A C 1
ATOM 1314 O O . ARG A 1 166 ? 10.743 5.327 6.049 1.00 90.25 166 ARG A O 1
ATOM 1321 N N . PHE A 1 167 ? 10.959 6.872 7.661 1.00 83.88 167 PHE A N 1
ATOM 1322 C CA . PHE A 1 167 ? 11.938 7.673 6.964 1.00 83.88 167 PHE A CA 1
ATOM 1323 C C . PHE A 1 167 ? 13.356 7.247 7.356 1.00 83.88 167 PHE A C 1
ATOM 1325 O O . PHE A 1 167 ? 13.727 7.219 8.534 1.00 83.88 167 PHE A O 1
ATOM 1332 N N . THR A 1 168 ? 14.169 6.907 6.357 1.00 80.06 168 THR A N 1
ATOM 1333 C CA . THR A 1 168 ? 15.588 6.580 6.543 1.00 80.06 168 THR A CA 1
ATOM 1334 C C . THR A 1 168 ? 16.454 7.673 5.923 1.00 80.06 168 THR A C 1
ATOM 1336 O O . THR A 1 168 ? 16.044 8.337 4.976 1.00 80.06 168 THR A O 1
ATOM 1339 N N . LYS A 1 169 ? 17.690 7.861 6.413 1.00 70.06 169 LYS A N 1
ATOM 1340 C CA . LYS A 1 169 ? 18.613 8.875 5.856 1.00 70.06 169 LYS A CA 1
ATOM 1341 C C . LYS A 1 169 ? 18.877 8.693 4.351 1.00 70.06 169 LYS A C 1
ATOM 1343 O O . LYS A 1 169 ? 19.182 9.677 3.674 1.00 70.06 169 LYS A O 1
ATOM 1348 N N . ALA A 1 170 ? 18.759 7.455 3.866 1.00 71.62 170 ALA A N 1
ATOM 1349 C CA . ALA A 1 170 ? 18.937 7.062 2.471 1.00 71.62 170 ALA A CA 1
ATOM 1350 C C . ALA A 1 170 ? 17.645 7.135 1.634 1.00 71.62 170 ALA A C 1
ATOM 1352 O O . ALA A 1 170 ? 17.703 6.866 0.439 1.00 71.62 170 ALA A O 1
ATOM 1353 N N . GLY A 1 171 ? 16.502 7.474 2.240 1.00 80.31 171 GLY A N 1
ATOM 1354 C CA . GLY A 1 171 ? 15.230 7.612 1.538 1.00 80.31 171 GLY A CA 1
ATOM 1355 C C . GLY A 1 171 ? 15.215 8.826 0.607 1.00 80.31 171 GLY A C 1
ATOM 1356 O O . GLY A 1 171 ? 15.650 9.919 0.985 1.00 80.31 171 GLY A O 1
ATOM 1357 N N . ASP A 1 172 ? 14.699 8.608 -0.598 1.00 91.31 172 ASP A N 1
ATOM 1358 C CA . ASP A 1 172 ? 14.379 9.616 -1.610 1.00 91.31 172 ASP A CA 1
ATOM 1359 C C . ASP A 1 172 ? 12.851 9.822 -1.702 1.00 91.31 172 ASP A C 1
ATOM 1361 O O . ASP A 1 172 ? 12.070 9.218 -0.960 1.00 91.31 172 ASP A O 1
ATOM 1365 N N . GLU A 1 173 ? 12.398 10.705 -2.589 1.00 94.25 173 GLU A N 1
ATOM 1366 C CA . GLU A 1 173 ? 10.971 10.932 -2.829 1.00 94.25 173 GLU A CA 1
ATOM 1367 C C . GLU A 1 173 ? 10.264 9.690 -3.392 1.00 94.25 173 GLU A C 1
ATOM 1369 O O . GLU A 1 173 ? 9.091 9.480 -3.098 1.00 94.25 173 GLU A O 1
ATOM 1374 N N . PHE A 1 174 ? 10.960 8.831 -4.145 1.00 95.88 174 PHE A N 1
ATOM 1375 C CA . PHE A 1 174 ? 10.380 7.604 -4.699 1.00 95.88 174 PHE A CA 1
ATOM 1376 C C . PHE A 1 174 ? 10.169 6.532 -3.630 1.00 95.88 174 PHE A C 1
ATOM 1378 O O . PHE A 1 174 ? 9.199 5.787 -3.708 1.00 95.88 174 PHE A O 1
ATOM 1385 N N . HIS A 1 175 ? 11.025 6.488 -2.610 1.00 93.88 175 HIS A N 1
ATOM 1386 C CA . HIS A 1 175 ? 10.832 5.696 -1.399 1.00 93.88 175 HIS A CA 1
ATOM 1387 C C . HIS A 1 175 ? 9.580 6.159 -0.660 1.00 93.88 175 HIS A C 1
ATOM 1389 O O . HIS A 1 175 ? 8.735 5.340 -0.330 1.00 93.88 175 HIS A O 1
ATOM 1395 N N . LEU A 1 176 ? 9.413 7.472 -0.457 1.00 93.88 176 LEU A N 1
ATOM 1396 C CA . LEU A 1 176 ? 8.195 8.007 0.164 1.00 93.88 176 LEU A CA 1
ATOM 1397 C C . LEU A 1 176 ? 6.937 7.671 -0.644 1.00 93.88 176 LEU A C 1
ATOM 1399 O O . LEU A 1 176 ? 5.925 7.311 -0.051 1.00 93.88 176 LEU A O 1
ATOM 1403 N N . ILE A 1 177 ? 6.999 7.771 -1.975 1.00 96.81 177 ILE A N 1
ATOM 1404 C CA . ILE A 1 177 ? 5.895 7.394 -2.866 1.00 96.81 177 ILE A CA 1
ATOM 1405 C C . ILE A 1 177 ? 5.564 5.909 -2.718 1.00 96.81 177 ILE A C 1
ATOM 1407 O O . ILE A 1 177 ? 4.402 5.575 -2.515 1.00 96.81 177 ILE A O 1
ATOM 1411 N N . GLU A 1 178 ? 6.564 5.030 -2.806 1.00 96.88 178 GLU A N 1
ATOM 1412 C CA . GLU A 1 178 ? 6.370 3.582 -2.698 1.00 96.88 178 GLU A CA 1
ATOM 1413 C C . GLU A 1 178 ? 5.751 3.210 -1.353 1.00 96.88 178 GLU A C 1
ATOM 1415 O O . GLU A 1 178 ? 4.723 2.541 -1.321 1.00 96.88 178 GLU A O 1
ATOM 1420 N N . GLU A 1 179 ? 6.317 3.706 -0.253 1.00 95.62 179 GLU A N 1
ATOM 1421 C CA . GLU A 1 179 ? 5.813 3.437 1.091 1.00 95.62 179 GLU A CA 1
ATOM 1422 C C . GLU A 1 179 ? 4.409 4.008 1.293 1.00 95.62 179 GLU A C 1
ATOM 1424 O O . GLU A 1 179 ? 3.543 3.325 1.835 1.00 95.62 179 GLU A O 1
ATOM 1429 N N . PHE A 1 180 ? 4.139 5.230 0.825 1.00 95.81 180 PHE A N 1
ATOM 1430 C CA . PHE A 1 180 ? 2.807 5.806 0.954 1.00 95.81 180 PHE A CA 1
ATOM 1431 C C . PHE A 1 180 ? 1.772 4.988 0.171 1.00 95.81 180 PHE A C 1
ATOM 1433 O O . PHE A 1 180 ? 0.749 4.601 0.731 1.00 95.81 180 PHE A O 1
ATOM 1440 N N . VAL A 1 181 ? 2.051 4.655 -1.091 1.00 97.50 181 VAL A N 1
ATOM 1441 C CA . VAL A 1 181 ? 1.147 3.849 -1.924 1.00 97.50 181 VAL A CA 1
ATOM 1442 C C . VAL A 1 181 ? 0.953 2.452 -1.335 1.00 97.50 181 VAL A C 1
ATOM 1444 O O . VAL A 1 181 ? -0.173 1.962 -1.306 1.00 97.50 181 VAL A O 1
ATOM 1447 N N . HIS A 1 182 ? 2.013 1.826 -0.819 1.00 96.69 182 HIS A N 1
ATOM 1448 C CA . HIS A 1 182 ? 1.942 0.515 -0.177 1.00 96.69 182 HIS A CA 1
ATOM 1449 C C . HIS A 1 182 ? 1.017 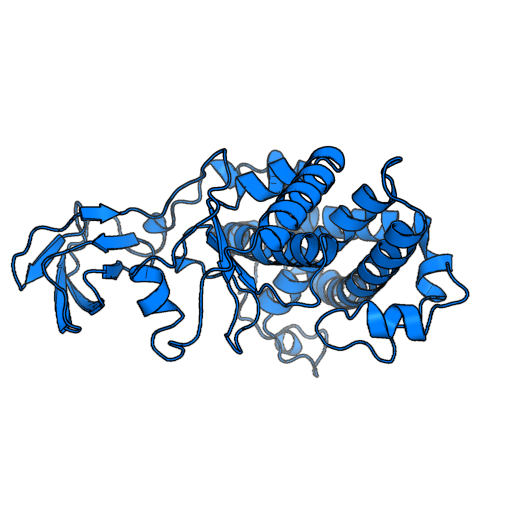0.554 1.046 1.00 96.69 182 HIS A C 1
ATOM 1451 O O . HIS A 1 182 ? 0.073 -0.232 1.144 1.00 96.69 182 HIS A O 1
ATOM 1457 N N . GLN A 1 183 ? 1.254 1.489 1.969 1.00 96.00 183 GLN A N 1
ATOM 1458 C CA . GLN A 1 183 ? 0.490 1.581 3.213 1.00 96.00 183 GLN A CA 1
ATOM 1459 C C . GLN A 1 183 ? -0.948 2.077 2.992 1.00 96.00 183 GLN A C 1
ATOM 1461 O O . GLN A 1 183 ? -1.876 1.568 3.618 1.00 96.00 183 GLN A O 1
ATOM 1466 N N . ALA A 1 184 ? -1.177 2.984 2.043 1.00 94.81 184 ALA A N 1
ATOM 1467 C CA . ALA A 1 184 ? -2.528 3.329 1.599 1.00 94.81 184 ALA A CA 1
ATOM 1468 C C . ALA A 1 184 ? -3.220 2.137 0.911 1.00 94.81 184 ALA A C 1
ATOM 1470 O O . ALA A 1 184 ? -4.426 1.945 1.052 1.00 94.81 184 ALA A O 1
ATOM 1471 N N . GLY A 1 185 ? -2.462 1.286 0.215 1.00 95.38 185 GLY A N 1
ATOM 1472 C CA . GLY A 1 185 ? -2.950 0.031 -0.346 1.00 95.38 185 GLY A CA 1
ATOM 1473 C C . GLY A 1 185 ? -3.419 -0.956 0.725 1.00 95.38 185 GLY A C 1
ATOM 1474 O O . GLY A 1 185 ? -4.459 -1.584 0.544 1.00 95.38 185 GLY A O 1
ATOM 1475 N N . HIS A 1 186 ? -2.735 -1.037 1.874 1.00 94.56 186 HIS A N 1
ATOM 1476 C CA . HIS A 1 186 ? -3.237 -1.782 3.038 1.00 94.56 186 HIS A CA 1
ATOM 1477 C C . HIS A 1 186 ? -4.567 -1.218 3.556 1.00 94.56 186 HIS A C 1
ATOM 1479 O O . HIS A 1 186 ? -5.470 -1.990 3.894 1.00 94.56 186 HIS A O 1
ATOM 1485 N N . ALA A 1 187 ? -4.709 0.111 3.597 1.00 90.81 187 ALA A N 1
ATOM 1486 C CA . ALA A 1 187 ? -5.961 0.754 3.987 1.00 90.81 187 ALA A CA 1
ATOM 1487 C C . ALA A 1 187 ? -7.097 0.400 3.018 1.00 90.81 187 ALA A C 1
ATOM 1489 O O . ALA A 1 187 ? -8.152 -0.064 3.452 1.00 90.81 187 ALA A O 1
ATOM 1490 N N . LEU A 1 188 ? -6.860 0.522 1.707 1.00 91.75 188 LEU A N 1
ATOM 1491 C CA . LEU A 1 188 ? -7.817 0.112 0.680 1.00 91.75 188 LEU A CA 1
ATOM 1492 C C . LEU A 1 188 ? -8.190 -1.369 0.820 1.00 91.75 188 LEU A C 1
ATOM 1494 O O . LEU A 1 188 ? -9.372 -1.704 0.820 1.00 91.75 188 LEU A O 1
ATOM 1498 N N . PHE A 1 189 ? -7.200 -2.251 0.961 1.00 93.06 189 PHE A N 1
ATOM 1499 C CA . PHE A 1 189 ? -7.426 -3.686 1.102 1.00 93.06 189 PHE A CA 1
ATOM 1500 C C . PHE A 1 189 ? -8.276 -4.017 2.333 1.00 93.06 189 PHE A C 1
ATOM 1502 O O . PHE A 1 189 ? -9.219 -4.795 2.232 1.00 93.06 189 PHE A O 1
ATOM 1509 N N . SER A 1 190 ? -8.014 -3.362 3.467 1.00 89.38 190 SER A N 1
ATOM 1510 C CA . SER A 1 190 ? -8.814 -3.530 4.688 1.00 89.38 190 SER A CA 1
ATOM 1511 C C . SER A 1 190 ? -10.278 -3.141 4.467 1.00 89.38 190 SER A C 1
ATOM 1513 O O . SER A 1 190 ? -11.185 -3.815 4.953 1.00 89.38 190 SER A O 1
ATOM 1515 N N . ILE A 1 191 ? -10.526 -2.087 3.683 1.00 85.75 191 ILE A N 1
ATOM 1516 C CA . ILE A 1 191 ? -11.886 -1.684 3.322 1.00 85.75 191 ILE A CA 1
ATOM 1517 C C . ILE A 1 191 ? -12.543 -2.738 2.417 1.00 85.75 191 ILE A C 1
ATOM 1519 O O . ILE A 1 191 ? -13.693 -3.102 2.655 1.00 85.75 191 ILE A O 1
ATOM 1523 N N . LEU A 1 192 ? -11.826 -3.274 1.424 1.00 87.00 192 LEU A N 1
ATOM 1524 C CA . LEU A 1 192 ? -12.343 -4.345 0.561 1.00 87.00 192 LEU A CA 1
ATOM 1525 C C . LEU A 1 192 ? -12.688 -5.606 1.372 1.00 87.00 192 LEU A C 1
ATOM 1527 O O . LEU A 1 192 ? -13.777 -6.156 1.213 1.00 87.00 192 LEU A O 1
ATOM 1531 N N . MET A 1 193 ? -11.804 -6.029 2.281 1.00 87.62 193 MET A N 1
ATOM 1532 C CA . MET A 1 193 ? -12.005 -7.227 3.107 1.00 87.62 193 MET A CA 1
ATOM 1533 C C . MET A 1 193 ? -13.070 -7.046 4.191 1.00 87.62 193 MET A C 1
ATOM 1535 O O . MET A 1 193 ? -13.724 -8.014 4.565 1.00 87.62 193 MET A O 1
ATOM 1539 N N . SER A 1 194 ? -13.376 -5.813 4.612 1.00 83.44 194 SER A N 1
ATOM 1540 C CA . SER A 1 194 ? -14.567 -5.560 5.444 1.00 83.44 194 SER A CA 1
ATOM 1541 C C . SER A 1 194 ? -15.880 -5.965 4.753 1.00 83.44 194 SER A C 1
ATOM 1543 O O . SER A 1 194 ? -16.895 -6.180 5.411 1.00 83.44 194 SER A O 1
ATOM 1545 N N . GLN A 1 195 ? -15.849 -6.104 3.424 1.00 86.00 195 GLN A N 1
ATOM 1546 C CA . GLN A 1 195 ? -16.938 -6.599 2.590 1.00 86.00 195 GLN A CA 1
ATOM 1547 C C . GLN A 1 195 ? -16.536 -7.897 1.873 1.00 86.00 195 GLN A C 1
ATOM 1549 O O . GLN A 1 195 ? -16.943 -8.102 0.735 1.00 86.00 195 GLN A O 1
ATOM 1554 N N . GLN A 1 196 ? -15.738 -8.770 2.503 1.00 90.25 196 GLN A N 1
ATOM 1555 C CA . GLN A 1 196 ? -15.141 -9.954 1.863 1.00 90.25 196 GLN A CA 1
ATOM 1556 C C . GLN A 1 196 ? -16.138 -10.763 1.018 1.00 90.25 196 GLN A C 1
ATOM 1558 O O . GLN A 1 196 ? -15.842 -11.046 -0.138 1.00 90.25 196 GLN A O 1
ATOM 1563 N N . ASN A 1 197 ? -17.338 -11.052 1.540 1.00 91.88 197 ASN A N 1
ATOM 1564 C CA . ASN A 1 197 ? -18.376 -11.834 0.845 1.00 91.88 197 ASN A CA 1
ATOM 1565 C C . ASN A 1 197 ? -18.863 -11.198 -0.467 1.00 91.88 197 ASN A C 1
ATOM 1567 O O . ASN A 1 197 ? -19.472 -11.867 -1.295 1.00 91.88 197 ASN A O 1
ATOM 1571 N N . ARG A 1 198 ? -18.613 -9.900 -0.665 1.00 92.25 198 ARG A N 1
ATOM 1572 C CA . ARG A 1 198 ? -18.877 -9.205 -1.924 1.00 92.25 198 ARG A CA 1
ATOM 1573 C C . ARG A 1 198 ? -17.824 -9.508 -2.982 1.00 92.25 198 ARG A C 1
ATOM 1575 O O . ARG A 1 198 ? -18.126 -9.364 -4.156 1.00 92.25 198 ARG A O 1
ATOM 1582 N N . TYR A 1 199 ? -16.610 -9.885 -2.594 1.00 94.88 199 TYR A N 1
ATOM 1583 C CA . TYR A 1 199 ? -15.470 -10.077 -3.494 1.00 94.88 199 TYR A CA 1
ATOM 1584 C C . TYR A 1 199 ? -15.055 -11.546 -3.629 1.00 94.88 199 TYR A C 1
ATOM 1586 O O . TYR A 1 199 ? -14.620 -11.952 -4.702 1.00 94.88 199 TYR A O 1
ATOM 1594 N N . CYS A 1 200 ? -15.169 -12.339 -2.563 1.00 95.31 200 CYS A N 1
ATOM 1595 C CA . CYS A 1 200 ? -14.702 -13.724 -2.507 1.00 95.31 200 CYS A CA 1
ATOM 1596 C C . CYS A 1 200 ? -15.704 -14.614 -1.757 1.00 95.31 200 CYS A C 1
ATOM 1598 O O . CYS A 1 200 ? -16.320 -14.180 -0.784 1.00 95.31 200 CYS A O 1
ATOM 1600 N N . PHE A 1 201 ? -15.806 -15.877 -2.171 1.00 95.81 201 PHE A N 1
ATOM 1601 C CA . PHE A 1 201 ? -16.603 -16.919 -1.512 1.00 95.81 201 PHE A CA 1
ATOM 1602 C C . PHE A 1 201 ? -15.849 -17.639 -0.385 1.00 95.81 201 PHE A C 1
ATOM 1604 O O . PHE A 1 201 ? -16.463 -18.326 0.428 1.00 95.81 201 PHE A O 1
ATOM 1611 N N . ILE A 1 202 ? -14.523 -17.487 -0.322 1.00 94.38 202 ILE A N 1
ATOM 1612 C CA . ILE A 1 202 ? -13.655 -18.137 0.668 1.00 94.38 202 ILE A CA 1
ATOM 1613 C C . ILE A 1 202 ? -13.161 -17.149 1.724 1.00 94.38 202 ILE A C 1
ATOM 1615 O O . ILE A 1 202 ? -13.064 -15.950 1.471 1.00 94.38 202 ILE A O 1
ATOM 1619 N N . SER A 1 203 ? -12.811 -17.664 2.906 1.00 93.56 203 SER A N 1
ATOM 1620 C CA . SER A 1 203 ? -12.202 -16.870 3.978 1.00 93.56 203 SER A CA 1
ATOM 1621 C C . SER A 1 203 ? -10.825 -16.337 3.580 1.00 93.56 203 SER A C 1
ATOM 1623 O O . SER A 1 203 ? -9.989 -17.093 3.088 1.00 93.56 203 SER A O 1
ATOM 1625 N N . GLU A 1 204 ? -10.526 -15.077 3.916 1.00 92.25 204 GLU A N 1
ATOM 1626 C CA . GLU A 1 204 ? -9.175 -14.506 3.794 1.00 92.25 204 GLU A CA 1
ATOM 1627 C C . GLU A 1 204 ? -8.108 -15.292 4.583 1.00 92.25 204 GLU A C 1
ATOM 1629 O O . GLU A 1 204 ? -6.915 -15.211 4.290 1.00 92.25 204 GLU A O 1
ATOM 1634 N N . ARG A 1 205 ? -8.526 -16.080 5.582 1.00 95.00 205 ARG A N 1
ATOM 1635 C CA . ARG A 1 205 ? -7.636 -16.896 6.416 1.00 95.00 205 ARG A CA 1
ATOM 1636 C C . ARG A 1 205 ? -7.377 -18.288 5.848 1.00 95.00 205 ARG A C 1
ATOM 1638 O O . ARG A 1 205 ? -6.541 -18.996 6.403 1.00 95.00 205 ARG A O 1
ATOM 1645 N N . ALA A 1 206 ? -8.076 -18.689 4.784 1.00 95.31 206 ALA A N 1
ATOM 1646 C CA . ALA A 1 206 ? -7.886 -19.994 4.161 1.00 95.31 206 ALA A CA 1
ATOM 1647 C C . ALA A 1 206 ? -6.440 -20.120 3.641 1.00 95.31 206 ALA A C 1
ATOM 1649 O O . ALA A 1 206 ? -6.017 -19.267 2.859 1.00 95.31 206 ALA A O 1
ATOM 1650 N N . PRO A 1 207 ? -5.658 -21.129 4.062 1.00 95.69 207 PRO A N 1
ATOM 1651 C CA . PRO A 1 207 ? -4.310 -21.345 3.537 1.00 95.69 207 PRO A CA 1
ATOM 1652 C C . PRO A 1 207 ? -4.345 -21.678 2.042 1.00 95.69 207 PRO A C 1
ATOM 1654 O O . PRO A 1 207 ? -5.172 -22.487 1.623 1.00 95.69 207 PRO A O 1
ATOM 1657 N N . ILE A 1 208 ? -3.436 -21.123 1.239 1.00 94.38 208 ILE A N 1
ATOM 1658 C CA . ILE A 1 208 ? -3.394 -21.371 -0.216 1.00 94.38 208 ILE A CA 1
ATOM 1659 C C . ILE A 1 208 ? -3.204 -22.856 -0.537 1.00 94.38 208 ILE A C 1
ATOM 1661 O O . ILE A 1 208 ? -3.877 -23.380 -1.425 1.00 94.38 208 ILE A O 1
ATOM 1665 N N . CYS A 1 209 ? -2.372 -23.561 0.230 1.00 93.75 209 CYS A N 1
ATOM 1666 C CA . CYS A 1 209 ? -2.189 -25.003 0.084 1.00 93.75 209 CYS A CA 1
ATOM 1667 C C . CYS A 1 209 ? -3.489 -25.811 0.239 1.00 93.75 209 CYS A C 1
ATOM 1669 O O . CYS A 1 209 ? -3.651 -26.835 -0.421 1.00 93.75 209 CYS A O 1
ATOM 1671 N N . SER A 1 210 ? -4.453 -25.332 1.036 1.00 93.94 210 SER A N 1
ATOM 1672 C CA . SER A 1 210 ? -5.765 -25.980 1.193 1.00 93.94 210 SER A CA 1
ATOM 1673 C C . SER A 1 210 ? -6.702 -25.777 -0.004 1.00 93.94 210 SER A C 1
ATOM 1675 O O . SER A 1 210 ? -7.717 -26.459 -0.107 1.00 93.94 210 SER A O 1
ATOM 1677 N N . LEU A 1 211 ? -6.355 -24.870 -0.924 1.00 91.75 211 LEU A N 1
ATOM 1678 C CA . LEU A 1 211 ? -7.124 -24.565 -2.133 1.00 91.75 211 LEU A CA 1
ATOM 1679 C C . LEU A 1 211 ? -6.643 -25.360 -3.361 1.00 91.75 211 LEU A C 1
ATOM 1681 O O . LEU A 1 211 ? -7.123 -25.127 -4.466 1.00 91.75 211 LEU A O 1
ATOM 1685 N N . GLY A 1 212 ? -5.679 -26.275 -3.193 1.00 85.75 212 GLY A N 1
ATOM 1686 C CA . GLY A 1 212 ? -5.236 -27.196 -4.248 1.00 85.75 212 GLY A CA 1
ATOM 1687 C C . GLY A 1 212 ? -4.358 -26.584 -5.347 1.00 85.75 212 GLY A C 1
ATOM 1688 O O . GLY A 1 212 ? -4.161 -27.220 -6.378 1.00 85.75 212 GLY A O 1
ATOM 1689 N N . ILE A 1 213 ? -3.827 -25.370 -5.152 1.00 84.62 213 ILE A N 1
ATOM 1690 C CA . ILE A 1 213 ? -3.037 -24.663 -6.179 1.00 84.62 213 ILE A CA 1
ATOM 1691 C C . ILE A 1 213 ? -1.530 -24.842 -6.009 1.00 84.62 213 ILE A C 1
ATOM 1693 O O . ILE A 1 213 ? -0.819 -25.064 -6.988 1.00 84.62 213 ILE A O 1
ATOM 1697 N N . ASP A 1 214 ? -1.043 -24.705 -4.778 1.00 88.25 214 ASP A N 1
ATOM 1698 C CA . ASP A 1 214 ? 0.372 -24.826 -4.442 1.00 88.25 214 ASP A CA 1
ATOM 1699 C C . ASP A 1 214 ? 0.500 -25.397 -3.029 1.00 88.25 214 ASP A C 1
ATOM 1701 O O . ASP A 1 214 ? 0.214 -24.721 -2.041 1.00 88.25 214 ASP A O 1
ATOM 1705 N N . SER A 1 215 ? 0.914 -26.661 -2.927 1.00 90.75 215 SER A N 1
ATOM 1706 C CA . SER A 1 215 ? 1.059 -27.351 -1.643 1.00 90.75 215 SER A CA 1
ATOM 1707 C C . SER A 1 215 ? 2.170 -26.771 -0.762 1.00 90.75 215 SER A C 1
ATOM 1709 O O . SER A 1 215 ? 2.180 -27.037 0.438 1.00 90.75 215 SER A O 1
ATOM 1711 N N . ALA A 1 216 ? 3.107 -26.009 -1.335 1.00 93.38 216 ALA A N 1
ATOM 1712 C CA . ALA A 1 216 ? 4.203 -25.375 -0.607 1.00 93.38 216 ALA A CA 1
ATOM 1713 C C . ALA A 1 216 ? 3.831 -23.984 -0.065 1.00 93.38 216 ALA A C 1
ATOM 1715 O O . ALA A 1 216 ? 4.469 -23.511 0.879 1.00 93.38 216 ALA A O 1
ATOM 1716 N N . ASP A 1 217 ? 2.805 -23.326 -0.616 1.00 92.31 217 ASP A N 1
ATOM 1717 C CA . ASP A 1 217 ? 2.395 -21.995 -0.169 1.00 92.31 217 ASP A CA 1
ATOM 1718 C C . ASP A 1 217 ? 1.443 -22.071 1.035 1.00 92.31 217 ASP A C 1
ATOM 1720 O O . ASP A 1 217 ? 0.226 -22.242 0.921 1.00 92.31 217 ASP A O 1
ATOM 1724 N N . THR A 1 218 ? 2.014 -21.927 2.232 1.00 94.75 218 THR A N 1
ATOM 1725 C CA . THR A 1 218 ? 1.267 -21.921 3.497 1.00 94.75 218 THR A CA 1
ATOM 1726 C C . THR A 1 218 ? 0.677 -20.555 3.842 1.00 94.75 218 THR A C 1
ATOM 1728 O O . THR A 1 218 ? 0.100 -20.393 4.921 1.00 94.75 218 THR A O 1
ATOM 1731 N N . ARG A 1 219 ? 0.859 -19.535 2.991 1.00 95.44 219 ARG A N 1
ATOM 1732 C CA . ARG A 1 219 ? 0.324 -18.199 3.266 1.00 95.44 219 ARG A CA 1
ATOM 1733 C C . ARG A 1 219 ? -1.210 -18.242 3.232 1.00 95.44 219 ARG A C 1
ATOM 1735 O O . ARG A 1 219 ? -1.795 -18.974 2.429 1.00 95.44 219 ARG A O 1
ATOM 1742 N N . PRO A 1 220 ? -1.891 -17.437 4.064 1.00 95.94 220 PRO A N 1
ATOM 1743 C CA . PRO A 1 220 ? -3.323 -17.215 3.911 1.00 95.94 220 PRO A CA 1
ATOM 1744 C C . PRO A 1 220 ? -3.646 -16.576 2.554 1.00 95.94 220 PRO A C 1
ATOM 1746 O O . PRO A 1 220 ? -2.915 -15.699 2.088 1.00 95.94 220 PRO A O 1
ATOM 1749 N N . PHE A 1 221 ? -4.779 -16.943 1.958 1.00 95.25 221 PHE A N 1
ATOM 1750 C CA . PHE A 1 221 ? -5.295 -16.364 0.715 1.00 95.25 221 PHE A CA 1
ATOM 1751 C C . PHE A 1 221 ? -5.355 -14.833 0.775 1.00 95.25 221 PHE A C 1
ATOM 1753 O O . PHE A 1 221 ? -4.921 -14.152 -0.153 1.00 95.25 221 PHE A O 1
ATOM 1760 N N . GLY A 1 222 ? -5.805 -14.284 1.904 1.00 94.69 222 GLY A N 1
ATOM 1761 C CA . GLY A 1 222 ? -5.857 -12.847 2.149 1.00 94.69 222 GLY A CA 1
ATOM 1762 C C . GLY A 1 222 ? -4.490 -12.173 2.085 1.00 94.69 222 GLY A C 1
ATOM 1763 O O . GLY A 1 222 ? -4.411 -11.041 1.628 1.00 94.69 222 GLY A O 1
ATOM 1764 N N . VAL A 1 223 ? -3.406 -12.862 2.463 1.00 94.19 223 VAL A N 1
ATOM 1765 C CA . VAL A 1 223 ? -2.035 -12.330 2.369 1.00 94.19 223 VAL A CA 1
ATOM 1766 C C . VAL A 1 223 ? -1.567 -12.267 0.913 1.00 94.19 223 VAL A C 1
ATOM 1768 O O . VAL A 1 223 ? -0.966 -11.273 0.511 1.00 94.19 223 VAL A O 1
ATOM 1771 N N . ALA A 1 224 ? -1.866 -13.283 0.100 1.00 95.00 224 ALA A N 1
ATOM 1772 C CA . ALA A 1 224 ? -1.537 -13.251 -1.327 1.00 95.00 224 ALA A CA 1
ATOM 1773 C C . ALA A 1 224 ? -2.388 -12.222 -2.089 1.00 95.00 224 ALA A C 1
ATOM 1775 O O . ALA A 1 224 ? -1.862 -11.457 -2.896 1.00 95.00 224 ALA A O 1
ATOM 1776 N N . LEU A 1 225 ? -3.690 -12.139 -1.792 1.00 95.81 225 LEU A N 1
ATOM 1777 C CA . LEU A 1 225 ? -4.572 -11.131 -2.381 1.00 95.81 225 LEU A CA 1
ATOM 1778 C C . LEU A 1 225 ? -4.186 -9.707 -1.948 1.00 95.81 225 LEU A C 1
ATOM 1780 O O . LEU A 1 225 ? -4.224 -8.782 -2.759 1.00 95.81 225 LEU A O 1
ATOM 1784 N N . HIS A 1 226 ? -3.774 -9.528 -0.691 1.00 95.19 226 HIS A N 1
ATOM 1785 C CA . HIS A 1 226 ? -3.208 -8.278 -0.185 1.00 95.19 226 HIS A CA 1
ATOM 1786 C C . HIS A 1 226 ? -1.977 -7.858 -0.995 1.00 95.19 226 HIS A C 1
ATOM 1788 O O . HIS A 1 226 ? -1.961 -6.739 -1.514 1.00 95.19 226 HIS A O 1
ATOM 1794 N N . GLY A 1 227 ? -0.994 -8.754 -1.141 1.00 95.31 227 GLY A N 1
ATOM 1795 C CA . GLY A 1 227 ? 0.212 -8.511 -1.935 1.00 95.31 227 GLY A CA 1
ATOM 1796 C C . GLY A 1 227 ? -0.119 -8.140 -3.378 1.00 95.31 227 GLY A C 1
ATOM 1797 O O . GLY A 1 227 ? 0.394 -7.156 -3.907 1.00 95.31 227 GLY A O 1
ATOM 1798 N N . LEU A 1 228 ? -1.076 -8.846 -3.985 1.00 96.00 228 LEU A N 1
ATOM 1799 C CA . LEU A 1 228 ? -1.558 -8.545 -5.328 1.00 96.00 228 LEU A CA 1
ATOM 1800 C C . LEU A 1 228 ? -2.094 -7.107 -5.450 1.00 96.00 228 LEU A C 1
ATOM 1802 O O . LEU A 1 228 ? -1.757 -6.398 -6.401 1.00 96.00 228 LEU A O 1
ATOM 1806 N N . VAL A 1 229 ? -2.923 -6.664 -4.500 1.00 96.38 229 VAL A N 1
ATOM 1807 C CA . VAL A 1 229 ? -3.517 -5.317 -4.511 1.00 96.38 229 VAL A CA 1
ATOM 1808 C C . VAL A 1 229 ? -2.456 -4.238 -4.294 1.00 96.38 229 VAL A C 1
ATOM 1810 O O . VAL A 1 229 ? -2.430 -3.260 -5.047 1.00 96.38 229 VAL A O 1
ATOM 1813 N N . THR A 1 230 ? -1.579 -4.387 -3.297 1.00 96.88 230 THR A N 1
ATOM 1814 C CA . THR A 1 230 ? -0.568 -3.360 -2.996 1.00 96.88 230 THR A CA 1
ATOM 1815 C C . THR A 1 230 ? 0.467 -3.238 -4.107 1.00 96.88 230 THR A C 1
ATOM 1817 O O . THR A 1 230 ? 0.750 -2.123 -4.548 1.00 96.88 230 THR A O 1
ATOM 1820 N N . GLU A 1 231 ? 0.967 -4.353 -4.641 1.00 97.44 231 GLU A N 1
ATOM 1821 C CA . GLU A 1 231 ? 1.941 -4.335 -5.737 1.00 97.44 231 GLU A CA 1
ATOM 1822 C C . GLU A 1 231 ? 1.335 -3.783 -7.033 1.00 97.44 231 GLU A C 1
ATOM 1824 O O . GLU A 1 231 ? 1.998 -3.037 -7.756 1.00 97.44 231 GLU A O 1
ATOM 1829 N N . ALA A 1 232 ? 0.054 -4.056 -7.312 1.00 97.50 232 ALA A N 1
ATOM 1830 C CA . ALA A 1 232 ? -0.638 -3.474 -8.461 1.00 97.50 232 ALA A CA 1
ATOM 1831 C C . ALA A 1 232 ? -0.755 -1.945 -8.364 1.00 97.50 232 ALA A C 1
ATOM 1833 O O . ALA A 1 232 ? -0.586 -1.250 -9.370 1.00 97.50 232 ALA A O 1
ATOM 1834 N N . LEU A 1 233 ? -1.028 -1.410 -7.168 1.00 97.69 233 LEU A N 1
ATOM 1835 C CA . LEU A 1 233 ? -1.086 0.036 -6.932 1.00 97.69 233 LEU A CA 1
ATOM 1836 C C . LEU A 1 233 ? 0.289 0.691 -7.088 1.00 97.69 233 LEU A C 1
ATOM 1838 O O . LEU A 1 233 ? 0.395 1.745 -7.722 1.00 97.69 233 LEU A O 1
ATOM 1842 N N . ILE A 1 234 ? 1.338 0.067 -6.546 1.00 98.00 234 ILE A N 1
ATOM 1843 C CA . ILE A 1 234 ? 2.722 0.544 -6.675 1.00 98.00 234 ILE A CA 1
ATOM 1844 C C . ILE A 1 234 ? 3.130 0.563 -8.153 1.00 98.00 234 ILE A C 1
ATOM 1846 O O . ILE A 1 234 ? 3.612 1.583 -8.654 1.00 98.00 234 ILE A O 1
ATOM 1850 N N . ALA A 1 235 ? 2.872 -0.528 -8.874 1.00 97.94 235 ALA A N 1
ATOM 1851 C CA . ALA A 1 235 ? 3.214 -0.659 -10.283 1.00 97.94 235 ALA A CA 1
ATOM 1852 C C . ALA A 1 235 ? 2.448 0.346 -11.171 1.00 97.94 235 ALA A C 1
ATOM 1854 O O . ALA A 1 235 ? 3.071 1.012 -12.001 1.00 97.94 235 ALA A O 1
ATOM 1855 N N . ASP A 1 236 ? 1.132 0.534 -10.973 1.00 97.88 236 ASP A N 1
ATOM 1856 C CA . ASP A 1 236 ? 0.348 1.570 -11.684 1.00 97.88 236 ASP A CA 1
ATOM 1857 C C . ASP A 1 236 ? 0.889 2.976 -11.386 1.00 97.88 236 ASP A C 1
ATOM 1859 O O . ASP A 1 236 ? 1.032 3.805 -12.288 1.00 97.88 236 ASP A O 1
ATOM 1863 N N . THR A 1 237 ? 1.247 3.243 -10.128 1.00 98.25 237 THR A N 1
ATOM 1864 C CA . THR A 1 237 ? 1.784 4.545 -9.720 1.00 98.25 237 THR A CA 1
ATOM 1865 C C . THR A 1 237 ? 3.105 4.842 -10.420 1.00 98.25 237 THR A C 1
ATOM 1867 O O . THR A 1 237 ? 3.254 5.901 -11.038 1.00 98.25 237 THR A O 1
ATOM 1870 N N . PHE A 1 238 ? 4.054 3.904 -10.401 1.00 98.19 238 PHE A N 1
ATOM 1871 C CA . PHE A 1 238 ? 5.342 4.103 -11.062 1.00 98.19 238 PHE A CA 1
ATOM 1872 C C . PHE A 1 238 ? 5.241 4.116 -12.587 1.00 98.19 238 PHE A C 1
ATOM 1874 O O . PHE A 1 238 ? 5.945 4.901 -13.219 1.00 98.19 238 PHE A O 1
ATOM 1881 N N . LEU A 1 239 ? 4.326 3.351 -13.192 1.00 97.44 239 LEU A N 1
ATOM 1882 C CA . LEU A 1 239 ? 4.015 3.448 -14.622 1.00 97.44 239 LEU A CA 1
ATOM 1883 C C . LEU A 1 239 ? 3.613 4.881 -15.018 1.00 97.44 239 LEU A C 1
ATOM 1885 O O . LEU A 1 239 ? 4.081 5.422 -16.030 1.00 97.44 239 LEU A O 1
ATOM 1889 N N . ARG A 1 240 ? 2.737 5.502 -14.224 1.00 97.56 240 ARG A N 1
ATOM 1890 C CA . ARG A 1 240 ? 2.249 6.865 -14.471 1.00 97.56 240 ARG A CA 1
ATOM 1891 C C . ARG A 1 240 ? 3.340 7.899 -14.240 1.00 97.56 240 ARG A C 1
ATOM 1893 O O . ARG A 1 240 ? 3.556 8.732 -15.115 1.00 97.56 240 ARG A O 1
ATOM 1900 N N . ILE A 1 241 ? 4.083 7.792 -13.138 1.00 98.06 241 ILE A N 1
ATOM 1901 C CA . ILE A 1 241 ? 5.219 8.678 -12.844 1.00 98.06 241 ILE A CA 1
ATOM 1902 C C . ILE A 1 241 ? 6.276 8.590 -13.944 1.00 98.06 241 ILE A C 1
ATOM 1904 O O . ILE A 1 241 ? 6.718 9.621 -14.441 1.00 98.06 241 ILE A O 1
ATOM 1908 N N . PHE A 1 242 ? 6.635 7.386 -14.397 1.00 97.31 242 PHE A N 1
ATOM 1909 C CA . PHE A 1 242 ? 7.599 7.197 -15.486 1.00 97.31 242 PHE A CA 1
ATOM 1910 C C . PHE A 1 242 ? 7.185 7.937 -16.768 1.00 97.31 242 PHE A C 1
ATOM 1912 O O . PHE A 1 242 ? 8.028 8.380 -17.548 1.00 97.31 242 PHE A O 1
ATOM 1919 N N . SER A 1 243 ? 5.876 8.071 -16.991 1.00 96.38 243 SER A N 1
ATOM 1920 C CA . SER A 1 243 ? 5.305 8.725 -18.170 1.00 96.38 243 SER A CA 1
ATOM 1921 C C . SER A 1 243 ? 5.278 10.250 -18.077 1.00 96.38 243 SER A C 1
ATOM 1923 O O . SER A 1 243 ? 4.973 10.901 -19.074 1.00 96.38 243 SER A O 1
ATOM 1925 N N . LEU A 1 244 ? 5.588 10.832 -16.916 1.00 97.50 244 LEU A N 1
ATOM 1926 C CA . LEU A 1 244 ? 5.574 12.277 -16.743 1.00 97.50 244 LEU A CA 1
ATOM 1927 C C . LEU A 1 244 ? 6.743 12.932 -17.508 1.00 97.50 244 LEU A C 1
ATOM 1929 O O . LEU A 1 244 ? 7.893 12.484 -17.401 1.00 97.50 244 LEU A O 1
ATOM 1933 N N . PRO A 1 245 ? 6.493 14.038 -18.235 1.00 96.12 245 PRO A N 1
ATOM 1934 C CA . PRO A 1 245 ? 7.554 14.808 -18.886 1.00 96.12 245 PRO A CA 1
ATOM 1935 C C . PRO A 1 245 ? 8.565 15.398 -17.896 1.00 96.12 245 PRO A C 1
ATOM 1937 O O . PRO A 1 245 ? 9.732 15.551 -18.231 1.00 96.12 245 PRO A O 1
ATOM 1940 N N . SER A 1 246 ? 8.134 15.695 -16.665 1.00 94.44 246 SER A N 1
ATOM 1941 C CA . SER A 1 246 ? 8.968 16.333 -15.640 1.00 94.44 246 SER A CA 1
ATOM 1942 C C . SER A 1 246 ? 9.949 15.394 -14.932 1.00 94.44 246 SER A C 1
ATOM 1944 O O . SER A 1 246 ? 10.698 15.853 -14.075 1.00 94.44 246 SER A O 1
ATOM 1946 N N . VAL A 1 247 ? 9.913 14.087 -15.212 1.00 96.00 247 VAL A N 1
ATOM 1947 C CA . VAL A 1 247 ? 10.797 13.108 -14.560 1.00 96.00 247 VAL A CA 1
ATOM 1948 C C . VAL A 1 247 ? 12.080 12.980 -15.372 1.00 96.00 247 VAL A C 1
ATOM 1950 O O . VAL A 1 247 ? 12.038 12.597 -16.544 1.00 96.00 247 VAL A O 1
ATOM 1953 N N . SER A 1 248 ? 13.209 13.303 -14.734 1.00 95.50 248 SER A N 1
ATOM 1954 C CA . SER A 1 248 ? 14.540 13.297 -15.350 1.00 95.50 248 SER A CA 1
ATOM 1955 C C . SER A 1 248 ? 14.968 11.894 -15.796 1.00 95.50 248 SER A C 1
ATOM 1957 O O . SER A 1 248 ? 14.423 10.891 -15.339 1.00 95.50 248 SER A O 1
ATOM 1959 N N . THR A 1 249 ? 15.980 11.786 -16.662 1.00 94.38 249 THR A N 1
ATOM 1960 C CA . THR A 1 249 ? 16.519 10.481 -17.093 1.00 94.38 249 THR A CA 1
ATOM 1961 C C . THR A 1 249 ? 17.016 9.640 -15.913 1.00 94.38 249 THR A C 1
ATOM 1963 O O . THR A 1 249 ? 16.701 8.454 -15.828 1.00 94.38 249 THR A O 1
ATOM 1966 N N . SER A 1 250 ? 17.721 10.264 -14.962 1.00 92.81 250 SER A N 1
ATOM 1967 C CA . SER A 1 250 ? 18.201 9.595 -13.743 1.00 92.81 250 SER A CA 1
ATOM 1968 C C . SER A 1 250 ? 17.039 9.065 -12.896 1.00 92.81 250 SER A C 1
ATOM 1970 O O . SER A 1 250 ? 17.029 7.903 -12.487 1.00 92.81 250 SER A O 1
ATOM 1972 N N . ASP A 1 251 ? 16.003 9.883 -12.707 1.00 95.31 251 ASP A N 1
ATOM 1973 C CA . ASP A 1 251 ? 14.813 9.484 -11.958 1.00 95.31 251 ASP A CA 1
ATOM 1974 C C . ASP A 1 251 ? 14.034 8.378 -12.676 1.00 95.31 251 ASP A C 1
ATOM 1976 O O . ASP A 1 251 ? 13.593 7.420 -12.046 1.00 95.31 251 ASP A O 1
ATOM 1980 N N . ARG A 1 252 ? 13.918 8.441 -14.009 1.00 95.75 252 ARG A N 1
ATOM 1981 C CA . ARG A 1 252 ? 13.300 7.378 -14.818 1.00 95.75 252 ARG A CA 1
ATOM 1982 C C . ARG A 1 252 ? 14.021 6.051 -14.643 1.00 95.75 252 ARG A C 1
ATOM 1984 O O . ARG A 1 252 ? 13.358 5.021 -14.566 1.00 95.75 252 ARG A O 1
ATOM 1991 N N . HIS A 1 253 ? 15.350 6.058 -14.562 1.00 95.31 253 HIS A N 1
ATOM 1992 C CA . HIS A 1 253 ? 16.114 4.842 -14.313 1.00 95.31 253 HIS A CA 1
ATOM 1993 C C . HIS A 1 253 ? 15.761 4.231 -12.947 1.00 95.31 253 HIS A C 1
ATOM 1995 O O . HIS A 1 253 ? 15.525 3.025 -12.865 1.00 95.31 253 HIS A O 1
ATOM 2001 N N . GLN A 1 254 ? 15.635 5.047 -11.894 1.00 95.06 254 GLN A N 1
ATOM 2002 C CA . GLN A 1 254 ? 15.210 4.578 -10.568 1.00 95.06 254 GLN A CA 1
ATOM 2003 C C . GLN A 1 254 ? 13.758 4.084 -10.551 1.00 95.06 254 GLN A C 1
ATOM 2005 O O . GLN A 1 254 ? 13.477 3.009 -10.018 1.00 95.06 254 GLN A O 1
ATOM 2010 N N . VAL A 1 255 ? 12.845 4.833 -11.174 1.00 97.12 255 VAL A N 1
ATOM 2011 C CA . VAL A 1 255 ? 11.429 4.465 -11.311 1.00 97.12 255 VAL A CA 1
ATOM 2012 C C . VAL A 1 255 ? 11.281 3.149 -12.074 1.00 97.12 255 VAL A C 1
ATOM 2014 O O . VAL A 1 255 ? 10.480 2.311 -11.673 1.00 97.12 255 VAL A O 1
ATOM 2017 N N . LEU A 1 256 ? 12.078 2.918 -13.124 1.00 97.12 256 LEU A N 1
ATOM 2018 C CA . LEU A 1 256 ? 12.098 1.642 -13.843 1.00 97.12 256 LEU A CA 1
ATOM 2019 C C . LEU A 1 256 ? 12.505 0.484 -12.927 1.00 97.12 256 LEU A C 1
ATOM 2021 O O . LEU A 1 256 ? 11.886 -0.574 -12.986 1.00 97.12 256 LEU A O 1
ATOM 2025 N N . GLY A 1 257 ? 13.506 0.684 -12.067 1.00 97.19 257 GLY A N 1
ATOM 2026 C CA . GLY A 1 257 ? 13.931 -0.328 -11.101 1.00 97.19 257 GLY A CA 1
ATOM 2027 C C . GLY A 1 257 ? 12.827 -0.697 -10.110 1.00 97.19 257 GLY A C 1
ATOM 2028 O O . GLY A 1 257 ? 12.564 -1.882 -9.902 1.00 97.19 257 GLY A O 1
ATOM 2029 N N . ARG A 1 258 ? 12.135 0.303 -9.548 1.00 97.44 258 ARG A N 1
ATOM 2030 C CA . ARG A 1 258 ? 10.997 0.091 -8.631 1.00 97.44 258 ARG A CA 1
ATOM 2031 C C . ARG A 1 258 ? 9.790 -0.534 -9.339 1.00 97.44 258 ARG A C 1
ATOM 2033 O O . ARG A 1 258 ? 9.135 -1.422 -8.792 1.00 97.44 258 ARG A O 1
ATOM 2040 N N . LEU A 1 259 ? 9.532 -0.140 -10.588 1.00 97.62 259 LEU A N 1
ATOM 2041 C CA . LEU A 1 259 ? 8.507 -0.751 -11.434 1.00 97.62 259 LEU A CA 1
ATOM 2042 C C . LEU A 1 259 ? 8.825 -2.225 -11.724 1.00 97.62 259 LEU A C 1
ATOM 2044 O O . LEU A 1 259 ? 7.954 -3.072 -11.575 1.00 97.62 259 LEU A O 1
ATOM 2048 N N . ALA A 1 260 ? 10.067 -2.556 -12.087 1.00 97.50 260 ALA A N 1
ATOM 2049 C CA . ALA A 1 260 ? 10.490 -3.939 -12.309 1.00 97.50 260 ALA A CA 1
ATOM 2050 C C . ALA A 1 260 ? 10.366 -4.782 -11.034 1.00 97.50 260 ALA A C 1
ATOM 2052 O O . ALA A 1 260 ? 9.881 -5.914 -11.077 1.00 97.50 260 ALA A O 1
ATOM 2053 N N . PHE A 1 261 ? 10.766 -4.214 -9.894 1.00 96.94 261 PHE A N 1
ATOM 2054 C CA . PHE A 1 261 ? 10.684 -4.878 -8.600 1.00 96.94 261 PHE A CA 1
ATOM 2055 C C . PHE A 1 261 ? 9.240 -5.223 -8.212 1.00 96.94 261 PHE A C 1
ATOM 2057 O O . PHE A 1 261 ? 8.967 -6.384 -7.899 1.00 96.94 261 PHE A O 1
ATOM 2064 N N . SER A 1 262 ? 8.322 -4.258 -8.316 1.00 96.69 262 SER A N 1
ATOM 2065 C CA . SER A 1 262 ? 6.889 -4.470 -8.050 1.00 96.69 262 SER A CA 1
ATOM 2066 C C . SER A 1 262 ? 6.237 -5.408 -9.068 1.00 96.69 262 SER A C 1
ATOM 2068 O O . SER A 1 262 ? 5.522 -6.327 -8.682 1.00 96.69 262 SER A O 1
ATOM 2070 N N . CYS A 1 263 ? 6.552 -5.283 -10.364 1.00 96.38 263 CYS A N 1
ATOM 2071 C CA . CYS A 1 263 ? 6.007 -6.170 -11.400 1.00 96.38 263 CYS A CA 1
ATOM 2072 C C . CYS A 1 263 ? 6.402 -7.635 -11.200 1.00 96.38 263 CYS A C 1
ATOM 2074 O O . CYS A 1 263 ? 5.588 -8.518 -11.456 1.00 96.38 263 CYS A O 1
ATOM 2076 N N . ARG A 1 264 ? 7.624 -7.912 -10.726 1.00 95.25 264 ARG A N 1
ATOM 2077 C CA . ARG A 1 264 ? 8.060 -9.285 -10.435 1.00 95.25 264 ARG A CA 1
ATOM 2078 C C . ARG A 1 264 ? 7.217 -9.922 -9.327 1.00 95.25 264 ARG A C 1
ATOM 2080 O O . ARG A 1 264 ? 6.811 -11.070 -9.468 1.00 95.25 264 ARG A O 1
ATOM 2087 N N . LYS A 1 265 ? 6.949 -9.180 -8.248 1.00 94.69 265 LYS A N 1
ATOM 2088 C CA . LYS A 1 265 ? 6.101 -9.644 -7.136 1.00 94.69 265 LYS A CA 1
ATOM 2089 C C . LYS A 1 265 ? 4.647 -9.793 -7.589 1.00 94.69 265 LYS A C 1
ATOM 2091 O O . LYS A 1 265 ? 4.057 -10.854 -7.416 1.00 94.69 265 LYS A O 1
ATOM 2096 N N . LEU A 1 266 ? 4.131 -8.773 -8.278 1.00 95.44 266 LEU A N 1
ATOM 2097 C CA . LEU A 1 266 ? 2.790 -8.756 -8.856 1.00 95.44 266 LEU A CA 1
ATOM 2098 C C . LEU A 1 266 ? 2.543 -9.947 -9.788 1.00 95.44 266 LEU A C 1
ATOM 2100 O O . LEU A 1 266 ? 1.488 -10.563 -9.711 1.00 95.44 266 LEU A O 1
ATOM 2104 N N . ALA A 1 267 ? 3.488 -10.280 -10.670 1.00 94.19 267 ALA A N 1
ATOM 2105 C CA . ALA A 1 267 ? 3.340 -11.389 -11.609 1.00 94.19 267 ALA A CA 1
ATOM 2106 C C . ALA A 1 267 ? 3.263 -12.747 -10.896 1.00 94.19 267 ALA A C 1
ATOM 2108 O O . ALA A 1 267 ? 2.451 -13.586 -11.288 1.00 94.19 267 ALA A O 1
ATOM 2109 N N . ALA A 1 268 ? 4.066 -12.946 -9.844 1.00 92.00 268 ALA A N 1
ATOM 2110 C CA . ALA A 1 268 ? 4.044 -14.170 -9.049 1.00 92.00 268 ALA A CA 1
ATOM 2111 C C . ALA A 1 268 ? 2.689 -14.358 -8.346 1.00 92.00 268 ALA A C 1
ATOM 2113 O O . ALA A 1 268 ? 2.044 -15.392 -8.529 1.00 92.00 268 ALA A O 1
ATOM 2114 N N . ASP A 1 269 ? 2.215 -13.338 -7.622 1.00 94.12 269 ASP A N 1
ATOM 2115 C CA . ASP A 1 269 ? 0.928 -13.417 -6.923 1.00 94.12 269 ASP A CA 1
ATOM 2116 C C . ASP A 1 269 ? -0.256 -13.453 -7.913 1.00 94.12 269 ASP A C 1
ATOM 2118 O O . ASP A 1 269 ? -1.226 -14.170 -7.681 1.00 94.12 269 ASP A O 1
ATOM 2122 N N . LEU A 1 270 ? -0.186 -12.757 -9.059 1.00 95.31 270 LEU A N 1
ATOM 2123 C CA . LEU A 1 270 ? -1.246 -12.792 -10.078 1.00 95.31 270 LEU A CA 1
ATOM 2124 C C . LEU A 1 270 ? -1.381 -14.177 -10.704 1.00 95.31 270 LEU A C 1
ATOM 2126 O O . LEU A 1 270 ? -2.501 -14.646 -10.888 1.00 95.31 270 LEU A O 1
ATOM 2130 N N . HIS A 1 271 ? -0.264 -14.835 -11.024 1.00 93.06 271 HIS A N 1
ATOM 2131 C CA . HIS A 1 271 ? -0.287 -16.190 -11.570 1.00 93.06 271 HIS A CA 1
ATOM 2132 C C . HIS A 1 271 ? -0.935 -17.181 -10.594 1.00 93.06 271 HIS A C 1
ATOM 2134 O O . HIS A 1 271 ? -1.697 -18.049 -11.017 1.00 93.06 271 HIS A O 1
ATOM 2140 N N . LEU A 1 272 ? -0.656 -17.030 -9.298 1.00 92.81 272 LEU A N 1
ATOM 2141 C CA . LEU A 1 272 ? -1.240 -17.849 -8.242 1.00 92.81 272 LEU A CA 1
ATOM 2142 C C . LEU A 1 272 ? -2.746 -17.583 -8.089 1.00 92.81 272 LEU A C 1
ATOM 2144 O O . LEU A 1 272 ? -3.554 -18.503 -8.193 1.00 92.81 272 LEU A O 1
ATOM 2148 N N . ILE A 1 273 ? -3.129 -16.318 -7.898 1.00 93.94 273 ILE A N 1
ATOM 2149 C CA . ILE A 1 273 ? -4.514 -15.910 -7.631 1.00 93.94 273 ILE A CA 1
ATOM 2150 C C . ILE A 1 273 ? -5.426 -16.127 -8.846 1.00 93.94 273 ILE A C 1
ATOM 2152 O O . ILE A 1 273 ? -6.595 -16.462 -8.679 1.00 93.94 273 ILE A O 1
ATOM 2156 N N . ALA A 1 274 ? -4.916 -15.996 -10.074 1.00 93.06 274 ALA A N 1
ATOM 2157 C CA . ALA A 1 274 ? -5.712 -16.226 -11.281 1.00 93.06 274 ALA A CA 1
ATOM 2158 C C . ALA A 1 274 ? -6.224 -17.671 -11.403 1.00 93.06 274 ALA A C 1
ATOM 2160 O O . ALA A 1 274 ? -7.286 -17.884 -11.984 1.00 93.06 274 ALA A O 1
ATOM 2161 N N . LYS A 1 275 ? -5.513 -18.650 -10.827 1.00 94.12 275 LYS A N 1
ATOM 2162 C CA . LYS A 1 275 ? -5.961 -20.053 -10.774 1.00 94.12 275 LYS A CA 1
ATOM 2163 C C . LYS A 1 275 ? -7.116 -20.275 -9.792 1.00 94.12 275 LYS A C 1
ATOM 2165 O O . LYS A 1 275 ? -7.764 -21.309 -9.850 1.00 94.12 275 LYS A O 1
ATOM 2170 N N . LEU A 1 276 ? -7.381 -19.307 -8.915 1.00 93.31 276 LEU A N 1
ATOM 2171 C CA . LEU A 1 276 ? -8.457 -19.324 -7.923 1.00 93.31 276 LEU A CA 1
ATOM 2172 C C . LEU A 1 276 ? -9.679 -18.516 -8.378 1.00 93.31 276 LEU A C 1
ATOM 2174 O O . LEU A 1 276 ? -10.464 -18.075 -7.541 1.00 93.31 276 LEU A O 1
ATOM 2178 N N . SER A 1 277 ? -9.847 -18.279 -9.682 1.00 93.31 277 SER A N 1
ATOM 2179 C CA . SER A 1 277 ? -10.927 -17.441 -10.227 1.00 93.31 277 SER A CA 1
ATOM 2180 C C . SER A 1 277 ? -12.324 -17.870 -9.762 1.00 93.31 277 SER A C 1
ATOM 2182 O O . SER A 1 277 ? -13.158 -17.013 -9.489 1.00 93.31 277 SER A O 1
ATOM 2184 N N . GLU A 1 278 ? -12.557 -19.171 -9.582 1.00 94.31 278 GLU A N 1
ATOM 2185 C CA . GLU A 1 278 ? -13.827 -19.734 -9.094 1.00 94.31 278 GLU A CA 1
ATOM 2186 C C . GLU A 1 278 ? -14.152 -19.352 -7.641 1.00 94.31 278 GLU A C 1
ATOM 2188 O O . GLU A 1 278 ? -15.303 -19.408 -7.217 1.00 94.31 278 GLU A O 1
ATOM 2193 N N . THR A 1 279 ? -13.152 -18.914 -6.872 1.00 94.62 279 THR A N 1
ATOM 2194 C CA . THR A 1 279 ? -13.339 -18.461 -5.486 1.00 94.62 279 THR A CA 1
ATOM 2195 C C . THR A 1 279 ? -13.776 -16.995 -5.394 1.00 94.62 279 THR A C 1
ATOM 2197 O O . THR A 1 279 ? -14.102 -16.521 -4.303 1.00 94.62 279 THR A O 1
ATOM 2200 N N . PHE A 1 280 ? -13.808 -16.270 -6.519 1.00 96.75 280 PHE A N 1
ATOM 2201 C CA . PHE A 1 280 ? -14.219 -14.870 -6.591 1.00 96.75 280 PHE A CA 1
ATOM 2202 C C . PHE A 1 280 ? -15.677 -14.721 -7.025 1.00 96.75 280 PHE A C 1
ATOM 2204 O O . PHE A 1 280 ? -16.176 -15.433 -7.893 1.00 96.75 280 PHE A O 1
ATOM 2211 N N . THR A 1 281 ? -16.339 -13.708 -6.474 1.00 97.44 281 THR A N 1
ATOM 2212 C CA . THR A 1 281 ? -17.623 -13.219 -6.990 1.00 97.44 281 THR A CA 1
ATOM 2213 C C . THR A 1 281 ? -17.422 -12.481 -8.319 1.00 97.44 281 THR A C 1
ATOM 2215 O O . THR A 1 281 ? -16.294 -12.211 -8.741 1.00 97.44 281 THR A O 1
ATOM 2218 N N . GLN A 1 282 ? -18.510 -12.044 -8.958 1.00 97.00 282 GLN A N 1
ATOM 2219 C CA . GLN A 1 282 ? -18.419 -11.187 -10.141 1.00 97.00 282 GLN A CA 1
ATOM 2220 C C . GLN A 1 282 ? -17.647 -9.885 -9.857 1.00 97.00 282 GLN A C 1
ATOM 2222 O O . GLN A 1 282 ? -16.788 -9.488 -10.646 1.00 97.00 282 GLN A O 1
ATOM 2227 N N . GLU A 1 283 ? -17.886 -9.227 -8.722 1.00 95.38 283 GLU A N 1
ATOM 2228 C CA . GLU A 1 283 ? -17.148 -8.029 -8.318 1.00 95.38 283 GLU A CA 1
ATOM 2229 C C . GLU A 1 283 ? -15.667 -8.311 -8.055 1.00 95.38 283 GLU A C 1
ATOM 2231 O O . GLU A 1 283 ? -14.820 -7.486 -8.420 1.00 95.38 283 GLU A O 1
ATOM 2236 N N . GLY A 1 284 ? -15.352 -9.467 -7.466 1.00 96.12 284 GLY A N 1
ATOM 2237 C CA . GLY A 1 284 ? -13.985 -9.948 -7.288 1.00 96.12 284 GLY A CA 1
ATOM 2238 C C . GLY A 1 284 ? -13.267 -10.167 -8.618 1.00 96.12 284 GLY A C 1
ATOM 2239 O O . GLY A 1 284 ? -12.145 -9.693 -8.806 1.00 96.12 284 GLY A O 1
ATOM 2240 N N . LEU A 1 285 ? -13.942 -10.784 -9.588 1.00 97.06 285 LEU A N 1
ATOM 2241 C CA . LEU A 1 285 ? -13.419 -10.975 -10.941 1.00 97.06 285 LEU A CA 1
ATOM 2242 C C . LEU A 1 285 ? -13.203 -9.645 -11.676 1.00 97.06 285 LEU A C 1
ATOM 2244 O O . LEU A 1 285 ? -12.225 -9.504 -12.412 1.00 97.06 285 LEU A O 1
ATOM 2248 N N . ILE A 1 286 ? -14.053 -8.635 -11.457 1.00 96.25 286 ILE A N 1
ATOM 2249 C CA . ILE A 1 286 ? -13.834 -7.288 -12.014 1.00 96.25 286 ILE A CA 1
ATOM 2250 C C . ILE A 1 286 ? -12.568 -6.655 -11.420 1.00 96.25 286 ILE A C 1
ATOM 2252 O O . ILE A 1 286 ? -11.775 -6.074 -12.172 1.00 96.25 286 ILE A O 1
ATOM 2256 N N . LEU A 1 287 ? -12.356 -6.777 -10.103 1.00 94.81 287 LEU A N 1
ATOM 2257 C CA . LEU A 1 287 ? -11.138 -6.309 -9.435 1.00 94.81 287 LEU A CA 1
ATOM 2258 C C . LEU A 1 287 ? -9.896 -7.015 -10.001 1.00 94.81 287 LEU A C 1
ATOM 2260 O O . LEU A 1 287 ? -8.952 -6.346 -10.431 1.00 94.81 287 LEU A O 1
ATOM 2264 N N . LEU A 1 288 ? -9.921 -8.348 -10.078 1.00 96.31 288 LEU A N 1
ATOM 2265 C CA . LEU A 1 288 ? -8.825 -9.151 -10.625 1.00 96.31 288 LEU A CA 1
ATOM 2266 C C . LEU A 1 288 ? -8.543 -8.799 -12.093 1.00 96.31 288 LEU A C 1
ATOM 2268 O O . LEU A 1 288 ? -7.393 -8.610 -12.489 1.00 96.31 288 LEU A O 1
ATOM 2272 N N . GLY A 1 289 ? -9.593 -8.613 -12.893 1.00 96.12 289 GLY A N 1
ATOM 2273 C CA . GLY A 1 289 ? -9.484 -8.160 -14.276 1.00 96.12 289 GLY A CA 1
ATOM 2274 C C . GLY A 1 289 ? -8.864 -6.766 -14.397 1.00 96.12 289 GLY A C 1
ATOM 2275 O O . GLY A 1 289 ? -8.074 -6.522 -15.309 1.00 96.12 289 GLY A O 1
ATOM 2276 N N . ALA A 1 290 ? -9.169 -5.840 -13.481 1.00 95.12 290 ALA A N 1
ATOM 2277 C CA . ALA A 1 290 ? -8.543 -4.519 -13.460 1.00 95.12 290 ALA A CA 1
ATOM 2278 C C . ALA A 1 290 ? -7.039 -4.604 -13.159 1.00 95.12 290 ALA A C 1
ATOM 2280 O O . ALA A 1 290 ? -6.254 -3.938 -13.835 1.00 95.12 290 ALA A O 1
ATOM 2281 N N . ILE A 1 291 ? -6.637 -5.454 -12.208 1.00 96.12 291 ILE A N 1
ATOM 2282 C CA . ILE A 1 291 ? -5.227 -5.705 -11.874 1.00 96.12 291 ILE A CA 1
ATOM 2283 C C . ILE A 1 291 ? -4.493 -6.355 -13.056 1.00 96.12 291 ILE A C 1
ATOM 2285 O O . ILE A 1 291 ? -3.443 -5.867 -13.480 1.00 96.12 291 ILE A O 1
ATOM 2289 N N . SER A 1 292 ? -5.074 -7.400 -13.647 1.00 96.12 292 SER A N 1
ATOM 2290 C CA . SER A 1 292 ? -4.506 -8.104 -14.803 1.00 96.12 292 SER A CA 1
ATOM 2291 C C . SER A 1 292 ? -4.296 -7.176 -16.008 1.00 96.12 292 SER A C 1
ATOM 2293 O O . SER A 1 292 ? -3.253 -7.217 -16.667 1.00 96.12 292 SER A O 1
ATOM 2295 N N . ARG A 1 293 ? -5.232 -6.252 -16.265 1.00 94.75 293 ARG A N 1
ATOM 2296 C CA . ARG A 1 293 ? -5.085 -5.248 -17.332 1.00 94.75 293 ARG A CA 1
ATOM 2297 C C . ARG A 1 293 ? -3.974 -4.238 -17.048 1.00 94.75 293 ARG A C 1
ATOM 2299 O O . ARG A 1 293 ? -3.239 -3.906 -17.977 1.00 94.75 293 ARG A O 1
ATOM 2306 N N . THR A 1 294 ? -3.810 -3.788 -15.802 1.00 92.94 294 THR A N 1
ATOM 2307 C CA . THR A 1 294 ? -2.663 -2.951 -15.400 1.00 92.94 294 THR A CA 1
ATOM 2308 C C . THR A 1 294 ? -1.347 -3.677 -15.680 1.00 92.94 294 THR A C 1
ATOM 2310 O O . THR A 1 294 ? -0.467 -3.127 -16.339 1.00 92.94 294 THR A O 1
ATOM 2313 N N . CYS A 1 295 ? -1.244 -4.939 -15.259 1.00 94.81 295 CYS A N 1
ATOM 2314 C CA . CYS A 1 295 ? -0.078 -5.787 -15.498 1.00 94.81 295 CYS A CA 1
ATOM 2315 C C . CYS A 1 295 ? 0.224 -5.913 -17.004 1.00 94.81 295 CYS A C 1
ATOM 2317 O O . CYS A 1 295 ? 1.316 -5.578 -17.466 1.00 94.81 295 CYS A O 1
ATOM 2319 N N . SER A 1 296 ? -0.790 -6.262 -17.800 1.00 94.62 296 SER A N 1
ATOM 2320 C CA . SER A 1 296 ? -0.687 -6.383 -19.260 1.00 94.62 296 SER A CA 1
ATOM 2321 C C . SER A 1 296 ? -0.240 -5.079 -19.932 1.00 94.62 296 SER A C 1
ATOM 2323 O O . SER A 1 296 ? 0.573 -5.093 -20.855 1.00 94.62 296 SER A O 1
ATOM 2325 N N . GLN A 1 297 ? -0.739 -3.929 -19.467 1.00 95.25 297 GLN A N 1
ATOM 2326 C CA . GLN A 1 297 ? -0.338 -2.619 -19.981 1.00 95.25 297 GLN A CA 1
ATOM 2327 C C . GLN A 1 297 ? 1.143 -2.329 -19.712 1.00 95.25 297 GLN A C 1
ATOM 2329 O O . GLN A 1 297 ? 1.822 -1.793 -20.593 1.00 95.25 297 GLN A O 1
ATOM 2334 N N . ILE A 1 298 ? 1.642 -2.680 -18.524 1.00 95.69 298 ILE A N 1
ATOM 2335 C CA . ILE A 1 298 ? 3.051 -2.503 -18.167 1.00 95.69 298 ILE A CA 1
ATOM 2336 C C . ILE A 1 298 ? 3.928 -3.400 -19.037 1.00 95.69 298 ILE A C 1
ATOM 2338 O O . ILE A 1 298 ? 4.846 -2.892 -19.679 1.00 95.69 298 ILE A O 1
ATOM 2342 N N . PHE A 1 299 ? 3.623 -4.697 -19.129 1.00 95.12 299 PHE A N 1
ATOM 2343 C CA . PHE A 1 299 ? 4.415 -5.641 -19.922 1.00 95.12 299 PHE A CA 1
ATOM 2344 C C . PHE A 1 299 ? 4.406 -5.310 -21.414 1.00 95.12 299 PHE A C 1
ATOM 2346 O O . PHE A 1 299 ? 5.458 -5.329 -22.045 1.00 95.12 299 PHE A O 1
ATOM 2353 N N . ARG A 1 300 ? 3.271 -4.883 -21.976 1.00 95.25 300 ARG A N 1
ATOM 2354 C CA . ARG A 1 300 ? 3.224 -4.422 -23.371 1.00 95.25 300 ARG A CA 1
ATOM 2355 C C . ARG A 1 300 ? 4.141 -3.223 -23.621 1.00 95.25 300 ARG A C 1
ATOM 2357 O O . ARG A 1 300 ? 4.710 -3.102 -24.699 1.00 95.25 300 ARG A O 1
ATOM 2364 N N . ARG A 1 301 ? 4.269 -2.314 -22.650 1.00 95.69 301 ARG A N 1
ATOM 2365 C CA . ARG A 1 301 ? 5.057 -1.082 -22.808 1.00 95.69 301 ARG A CA 1
ATOM 2366 C C . ARG A 1 301 ? 6.531 -1.248 -22.438 1.00 95.69 301 ARG A C 1
ATOM 2368 O O . ARG A 1 301 ? 7.377 -0.565 -23.007 1.00 95.69 301 ARG A O 1
ATOM 2375 N N . PHE A 1 302 ? 6.835 -2.109 -21.473 1.00 95.19 302 PHE A N 1
ATOM 2376 C CA . PHE A 1 302 ? 8.159 -2.205 -20.864 1.00 95.19 302 PHE A CA 1
ATOM 2377 C C . PHE A 1 302 ? 8.742 -3.615 -20.839 1.00 95.19 302 PHE A C 1
ATOM 2379 O O . PHE A 1 302 ? 9.887 -3.730 -20.428 1.00 95.19 302 PHE A O 1
ATOM 2386 N N . GLY A 1 303 ? 8.038 -4.659 -21.288 1.00 93.56 303 GLY A N 1
ATOM 2387 C CA . GLY A 1 303 ? 8.437 -6.069 -21.134 1.00 93.56 303 GLY A CA 1
ATOM 2388 C C . GLY A 1 303 ? 9.907 -6.328 -21.460 1.00 93.56 303 GLY A C 1
ATOM 2389 O O . GLY A 1 303 ? 10.677 -6.661 -20.565 1.00 93.56 303 GLY A O 1
ATOM 2390 N N . ALA A 1 304 ? 10.337 -5.991 -22.679 1.00 93.94 304 ALA A N 1
ATOM 2391 C CA . ALA A 1 304 ? 11.731 -6.154 -23.106 1.00 93.94 304 ALA A CA 1
ATOM 2392 C C . ALA A 1 304 ? 12.755 -5.361 -22.265 1.00 93.94 304 ALA A C 1
ATOM 2394 O O . ALA A 1 304 ? 13.923 -5.736 -22.180 1.00 93.94 304 ALA A O 1
ATOM 2395 N N . ARG A 1 305 ? 12.355 -4.237 -21.651 1.00 93.94 305 ARG A N 1
ATOM 2396 C CA . ARG A 1 305 ? 13.211 -3.476 -20.724 1.00 93.94 305 ARG A CA 1
ATOM 2397 C C . ARG A 1 305 ? 13.236 -4.119 -19.343 1.00 93.94 305 ARG A C 1
ATOM 2399 O O . ARG A 1 305 ? 14.306 -4.183 -18.754 1.00 93.94 305 ARG A O 1
ATOM 2406 N N . LEU A 1 306 ? 12.087 -4.574 -18.841 1.00 94.88 306 LEU A N 1
ATOM 2407 C CA . LEU A 1 306 ? 11.964 -5.220 -17.533 1.00 94.88 306 LEU A CA 1
ATOM 2408 C C . LEU A 1 306 ? 12.727 -6.547 -17.494 1.00 94.88 306 LEU A C 1
ATOM 2410 O O . LEU A 1 306 ? 13.393 -6.820 -16.504 1.00 94.88 306 LEU A O 1
ATOM 2414 N N . GLU A 1 307 ? 12.712 -7.320 -18.580 1.00 93.25 307 GLU A N 1
ATOM 2415 C CA . GLU A 1 307 ? 13.473 -8.574 -18.710 1.00 93.25 307 GLU A CA 1
ATOM 2416 C C . GLU A 1 307 ? 14.990 -8.381 -18.590 1.00 93.25 307 GLU A C 1
ATOM 2418 O O . GLU A 1 307 ? 15.705 -9.287 -18.173 1.00 93.25 307 GLU A O 1
ATOM 2423 N N . ARG A 1 308 ? 15.496 -7.190 -18.931 1.00 95.50 308 ARG A N 1
ATOM 2424 C CA . ARG A 1 308 ? 16.926 -6.857 -18.841 1.00 95.50 308 ARG A CA 1
ATOM 2425 C C . ARG A 1 308 ? 17.336 -6.322 -17.472 1.00 95.50 308 ARG A C 1
ATOM 2427 O O . ARG A 1 308 ? 18.527 -6.125 -17.246 1.00 95.50 308 ARG A O 1
ATOM 2434 N N . VAL A 1 309 ? 16.377 -6.031 -16.592 1.00 96.75 309 VAL A N 1
ATOM 2435 C CA . VAL A 1 309 ? 16.655 -5.484 -15.263 1.00 96.75 309 VAL A CA 1
ATOM 2436 C C . VAL A 1 309 ? 17.128 -6.596 -14.326 1.00 96.75 309 VAL A C 1
ATOM 2438 O O . VAL A 1 309 ? 16.391 -7.530 -14.019 1.00 96.75 309 VAL A O 1
ATOM 2441 N N . ASP A 1 310 ? 18.343 -6.456 -13.797 1.00 96.94 310 ASP A N 1
ATOM 2442 C CA . ASP A 1 310 ? 18.898 -7.365 -12.796 1.00 96.94 310 ASP A CA 1
ATOM 2443 C C . ASP A 1 310 ? 18.461 -6.956 -11.376 1.00 96.94 310 ASP A C 1
ATOM 2445 O O . ASP A 1 310 ? 18.840 -5.900 -10.852 1.00 96.94 310 ASP A O 1
ATOM 2449 N N . LEU A 1 311 ? 17.664 -7.823 -10.741 1.00 96.44 311 LEU A N 1
ATOM 2450 C CA . LEU A 1 311 ? 17.176 -7.687 -9.363 1.00 96.44 311 LEU A CA 1
ATOM 2451 C C . LEU A 1 311 ? 17.758 -8.742 -8.403 1.00 96.44 311 LEU A C 1
ATOM 2453 O O . LEU A 1 311 ? 17.257 -8.882 -7.285 1.00 96.44 311 LEU A O 1
ATOM 2457 N N . SER A 1 312 ? 18.783 -9.496 -8.811 1.00 94.75 312 SER A N 1
ATOM 2458 C CA . SER A 1 312 ? 19.323 -10.657 -8.079 1.00 94.75 312 SER A CA 1
ATOM 2459 C C . SER A 1 312 ? 19.815 -10.334 -6.662 1.00 94.75 312 SER A C 1
ATOM 2461 O O . SER A 1 312 ? 19.725 -11.173 -5.771 1.00 94.75 312 SER A O 1
ATOM 2463 N N . ARG A 1 313 ? 20.289 -9.104 -6.415 1.00 93.44 313 ARG A N 1
ATOM 2464 C CA . ARG A 1 313 ? 20.789 -8.661 -5.094 1.00 93.44 313 ARG A CA 1
ATOM 2465 C C . ARG A 1 313 ? 19.816 -7.776 -4.317 1.00 93.44 313 ARG A C 1
ATOM 2467 O O . ARG A 1 313 ? 20.203 -7.170 -3.312 1.00 93.44 313 ARG A O 1
ATOM 2474 N N . GLN A 1 314 ? 18.577 -7.639 -4.777 1.00 94.50 314 GLN A N 1
ATOM 2475 C CA . GLN A 1 314 ? 17.576 -6.867 -4.046 1.00 94.50 314 GLN A CA 1
ATOM 2476 C C . GLN A 1 314 ? 17.133 -7.601 -2.776 1.00 94.50 314 GLN A C 1
ATOM 2478 O O . GLN A 1 314 ? 17.036 -8.823 -2.748 1.00 94.50 314 GLN A O 1
ATOM 2483 N N . THR A 1 315 ? 16.896 -6.839 -1.711 1.00 91.19 315 THR A N 1
ATOM 2484 C CA . THR A 1 315 ? 16.237 -7.316 -0.485 1.00 91.19 315 THR A CA 1
ATOM 2485 C C . THR A 1 315 ? 14.720 -7.280 -0.637 1.00 91.19 315 THR A C 1
ATOM 2487 O O . THR A 1 315 ? 14.207 -6.922 -1.694 1.00 91.19 315 THR A O 1
ATOM 2490 N N . TYR A 1 316 ? 13.999 -7.605 0.440 1.00 86.88 316 TYR A N 1
ATOM 2491 C CA . TYR A 1 316 ? 12.552 -7.409 0.521 1.00 86.88 316 TYR A CA 1
ATOM 2492 C C . TYR A 1 316 ? 12.123 -5.963 0.210 1.00 86.88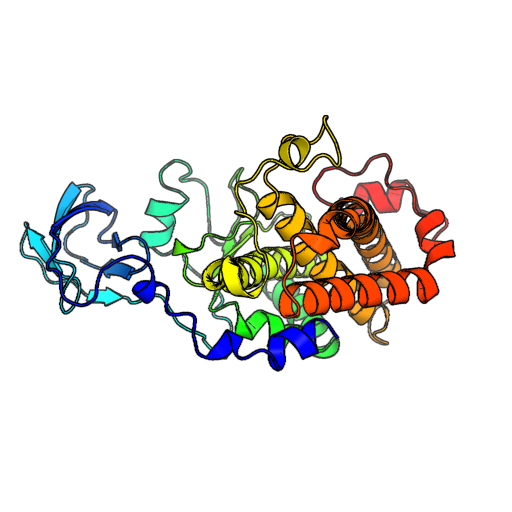 316 TYR A C 1
ATOM 2494 O O . TYR A 1 316 ? 11.127 -5.751 -0.473 1.00 86.88 316 TYR A O 1
ATOM 2502 N N . VAL A 1 317 ? 12.903 -4.981 0.674 1.00 88.00 317 VAL A N 1
ATOM 2503 C CA . VAL A 1 317 ? 12.742 -3.562 0.325 1.00 88.00 317 VAL A CA 1
ATOM 2504 C C . VAL A 1 317 ? 13.688 -3.219 -0.822 1.00 88.00 317 VAL A C 1
ATOM 2506 O O . VAL A 1 317 ? 14.866 -3.606 -0.788 1.00 88.00 317 VAL A O 1
ATOM 2509 N N . PHE A 1 318 ? 13.189 -2.481 -1.814 1.00 93.12 318 PHE A N 1
ATOM 2510 C CA . PHE A 1 318 ? 13.984 -2.033 -2.952 1.00 93.12 318 PHE A CA 1
ATOM 2511 C C . PHE A 1 318 ? 15.144 -1.131 -2.508 1.00 93.12 318 PHE A C 1
ATOM 2513 O O . PHE A 1 318 ? 14.977 -0.172 -1.755 1.00 93.12 318 PHE A O 1
ATOM 2520 N N . SER A 1 319 ? 16.343 -1.417 -3.013 1.00 93.50 319 SER A N 1
ATOM 2521 C CA . SER A 1 319 ? 17.551 -0.637 -2.770 1.00 93.50 319 SER A CA 1
ATOM 2522 C C . SER A 1 319 ? 18.027 0.032 -4.064 1.00 93.50 319 SER A C 1
ATOM 2524 O O . SER A 1 319 ? 18.623 -0.648 -4.915 1.00 93.50 319 SER A O 1
ATOM 2526 N N . PRO A 1 320 ? 17.872 1.368 -4.192 1.00 92.81 320 PRO A N 1
ATOM 2527 C CA . PRO A 1 320 ? 18.359 2.118 -5.351 1.00 92.81 320 PRO A CA 1
ATOM 2528 C C . PRO A 1 320 ? 19.859 1.922 -5.584 1.00 92.81 320 PRO A C 1
ATOM 2530 O O . PRO A 1 320 ? 20.296 1.719 -6.713 1.00 92.81 320 PRO A O 1
ATOM 2533 N N . LYS A 1 321 ? 20.654 1.877 -4.503 1.00 93.44 321 LYS A N 1
ATOM 2534 C CA . LYS A 1 321 ? 22.107 1.655 -4.568 1.00 93.44 321 LYS A CA 1
ATOM 2535 C C . LYS A 1 321 ? 22.460 0.299 -5.186 1.00 93.44 321 LYS A C 1
ATOM 2537 O O . LYS A 1 321 ? 23.346 0.230 -6.035 1.00 93.44 321 LYS A O 1
ATOM 2542 N N . ARG A 1 322 ? 21.790 -0.782 -4.765 1.00 94.88 322 ARG A N 1
ATOM 2543 C CA . ARG A 1 322 ? 22.042 -2.126 -5.318 1.00 94.88 322 ARG A CA 1
ATOM 2544 C C . 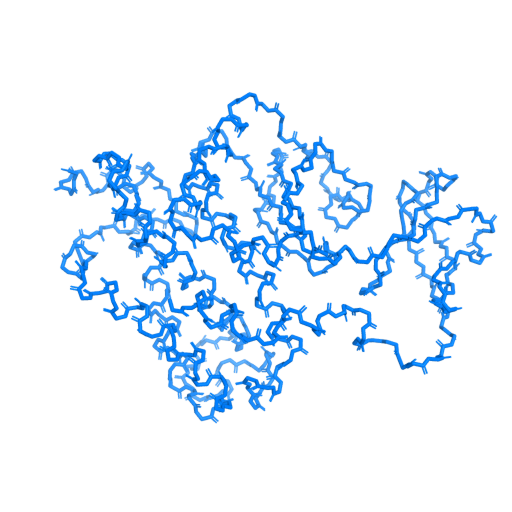ARG A 1 322 ? 21.578 -2.223 -6.767 1.00 94.88 322 ARG A C 1
ATOM 2546 O O . ARG A 1 322 ? 22.285 -2.799 -7.585 1.00 94.88 322 ARG A O 1
ATOM 2553 N N . TYR A 1 323 ? 20.434 -1.614 -7.079 1.00 95.62 323 TYR A N 1
ATOM 2554 C CA . TYR A 1 323 ? 19.885 -1.578 -8.431 1.00 95.62 323 TYR A CA 1
ATOM 2555 C C . TYR A 1 323 ? 20.835 -0.855 -9.391 1.00 95.62 323 TYR A C 1
ATOM 2557 O O . TYR A 1 323 ? 21.261 -1.451 -10.378 1.00 95.62 323 TYR A O 1
ATOM 2565 N N . ALA A 1 324 ? 21.256 0.367 -9.052 1.00 93.94 324 ALA A N 1
ATOM 2566 C CA . ALA A 1 324 ? 22.189 1.150 -9.860 1.00 93.94 324 ALA A CA 1
ATOM 2567 C C . ALA A 1 324 ? 23.546 0.445 -10.040 1.00 93.94 324 ALA A C 1
ATOM 2569 O O . ALA A 1 324 ? 24.166 0.544 -11.095 1.00 93.94 324 ALA A O 1
ATOM 2570 N N . GLY A 1 325 ? 24.004 -0.307 -9.030 1.00 95.00 325 GLY A N 1
ATOM 2571 C CA . GLY A 1 325 ? 25.239 -1.088 -9.111 1.00 95.00 325 GLY A CA 1
ATOM 2572 C C . GLY A 1 325 ? 25.210 -2.191 -10.174 1.00 95.00 325 GLY A C 1
ATOM 2573 O O . GLY A 1 325 ? 26.229 -2.411 -10.828 1.00 95.00 325 GLY A O 1
ATOM 2574 N N . LEU A 1 326 ? 24.059 -2.847 -10.359 1.00 95.56 326 LEU A N 1
ATOM 2575 C CA . LEU A 1 326 ? 23.873 -3.959 -11.302 1.00 95.56 326 LEU A CA 1
ATOM 2576 C C . LEU A 1 326 ? 23.389 -3.505 -12.689 1.00 95.56 326 LEU A C 1
ATOM 2578 O O . LEU A 1 326 ? 23.673 -4.160 -13.684 1.00 95.56 326 LEU A O 1
ATOM 2582 N N . ASN A 1 327 ? 22.707 -2.359 -12.779 1.00 95.50 327 ASN A N 1
ATOM 2583 C CA . ASN A 1 327 ? 21.973 -1.938 -13.980 1.00 95.50 327 ASN A CA 1
ATOM 2584 C C . ASN A 1 327 ? 22.585 -0.723 -14.701 1.00 95.50 327 ASN A C 1
ATOM 2586 O O . ASN A 1 327 ? 21.890 -0.016 -15.427 1.00 95.50 327 ASN A O 1
ATOM 2590 N N . LYS A 1 328 ? 23.898 -0.488 -14.563 1.00 90.00 328 LYS A N 1
ATOM 2591 C CA . LYS A 1 328 ? 24.602 0.687 -15.131 1.00 90.00 328 LYS A CA 1
ATOM 2592 C C . LYS A 1 328 ? 24.433 0.884 -16.643 1.00 90.00 328 LYS A C 1
ATOM 2594 O O . LYS A 1 328 ? 24.630 1.983 -17.132 1.00 90.00 328 LYS A O 1
ATOM 2599 N N . ARG A 1 329 ? 24.129 -0.181 -17.391 1.00 86.38 329 ARG A N 1
ATOM 2600 C CA . ARG A 1 329 ? 23.981 -0.154 -18.860 1.00 86.38 329 ARG A CA 1
ATOM 2601 C C . ARG A 1 329 ? 22.550 0.153 -19.326 1.00 86.38 329 ARG A C 1
ATOM 2603 O O . ARG A 1 329 ? 22.305 0.181 -20.525 1.00 86.38 329 ARG A O 1
ATOM 2610 N N . LEU A 1 330 ? 21.608 0.327 -18.395 1.00 80.94 330 LEU A N 1
ATOM 2611 C CA . LEU A 1 330 ? 20.197 0.629 -18.676 1.00 80.94 330 LEU A CA 1
ATOM 2612 C C . LEU A 1 330 ? 19.839 2.112 -18.452 1.00 80.94 330 LEU A C 1
ATOM 2614 O O . LEU A 1 330 ? 18.653 2.453 -18.497 1.00 80.94 330 LEU A O 1
ATOM 2618 N N . SER A 1 331 ? 20.821 2.958 -18.121 1.00 66.56 331 SER A N 1
ATOM 2619 C CA . SER A 1 331 ? 20.656 4.396 -17.854 1.00 66.56 331 SER A CA 1
ATOM 2620 C C . SER A 1 331 ? 20.695 5.241 -19.114 1.00 66.56 331 SER A C 1
ATOM 2622 O O . SER A 1 331 ? 21.618 4.989 -19.921 1.00 66.56 331 SER A O 1
#